Protein 1FT5 (pdb70)

Organism: Nitrosomonas europaea (strain ATCC 19718 / CIP 103999 / KCTC 2705 / NBRC 14298) (NCBI:txid228410)

Foldseek 3Di:
DADAAAFCVVVCQVVVQQVVQQCQACQVCLLVCQAAQHPQVLCVLLVHHNGDRCNLPPQRQPLFWAQVVHHNAADSVDGDNRRGGCDDCLQFNRPPQQSVVCVVLVVCCVVPNAAAECVVNVVNTTDQARPVSVCQQLQQDPPGPDPVHDPPGDSDDVVSPVVSDDDVVPVVPPCSNRGAFEADPHNYDDPPHYPCVVVSNVPGHYPDDDD

InterPro domains:
  IPR023155 Cytochrome c-552/4 [PF13435] (34-117)
  IPR036280 Multiheme cytochrome superfamily [SSF48695] (26-225)
  IPR053596 Cytochrome c-554-like [NF043010] (1-235)

B-factor: mean 22.03, std 10.26, range [9.61, 81.07]

Solvent-accessible surface area: 12753 Å² total; per-residue (Å²): 156,90,4,38,6,30,5,46,135,81,33,29,63,87,73,97,10,39,20,80,23,24,140,106,6,74,40,21,107,11,16,78,20,12,76,53,78,52,123,103,146,29,8,106,114,16,186,52,67,35,62,90,76,18,28,128,30,148,87,27,0,27,44,45,5,0,6,67,79,89,107,45,11,11,65,46,172,82,64,113,112,33,3,38,0,18,3,27,2,24,38,62,0,1,3,129,67,11,83,31,25,49,142,114,9,26,54,33,50,144,149,79,43,131,89,17,65,19,129,60,2,36,170,87,20,27,26,26,117,27,65,110,65,23,2,36,42,78,22,3,30,141,78,6,105,37,191,34,31,102,68,72,87,25,52,52,18,49,169,36,32,79,143,53,52,18,121,12,74,121,79,10,83,74,47,122,33,40,33,42,32,11,98,92,152,26,30,38,85,44,120,55,67,19,120,33,37,85,82,27,24,93,76,15,87,105,76,110,109,53,192

Secondary structure (DSSP, 8-state):
-PPPP--SHHHHHH-HHHHHHHTTSTGGGTTGGGSTTSSHHHHHHTT--TT---TT-TTTGGGSBSSTTSTT---SSS--GGGBSS-HHHHH---TTTHHHHHHHHHHHHHH---EEHHHHHHTT--S--HHHHHHHHT-STT-SSTT--SSPPS--TTT-GGG---HHHHTT-TTTS---B-----EESSS--TTHHHHHHTPBP--S--

Nearest PDB structures (foldseek):
  1ft6-assembly1_A  TM=9.998E-01  e=1.344E-45  Nitrosomonas europaea

Radius of gyration: 17.92 Å; Cα contacts (8 Å, |Δi|>4): 333; chains: 1; bounding box: 34×58×34 Å

Sequence (211 aa):
ADAPFEGRKKCSSCHKAQAQSWKDTAHAKAMESLKPNVKKEAKQKAKLDPAKDYTQDKDCVGCHVDGFGQKGGYTIESPKPMLTGVGCESCHGPGRNFRGDHRKSGQAFEKSGKKTPRKDLAKKGQDFHFEERCSACHLNYEGSPWKGAKAPYTPFTPEVDAKYTFKFDEMVKEVKAMHEHYKLEGVFEGEPKFKFHDEFQASAKPAKKGK

CATH classification: 1.10.1130.10

Structure (mmCIF, N/CA/C/O backbone):
data_1FT5
#
_entry.id   1FT5
#
_cell.length_a   147.892
_cell.length_b   147.892
_cell.length_c   33.913
_cell.angle_alpha   90.00
_cell.angle_beta   90.00
_cell.angle_gamma   120.00
#
_symmetry.space_group_name_H-M   'H 3'
#
loop_
_entity.id
_entity.type
_entity.pdbx_description
1 polymer 'CYTOCHROME C554'
2 non-polymer 'PHOSPHATE ION'
3 non-polymer 'PROTOPORPHYRIN IX CONTAINING FE'
4 water water
#
loop_
_atom_site.group_PDB
_atom_site.id
_atom_site.type_symbol
_atom_site.label_atom_id
_atom_site.label_alt_id
_atom_site.label_comp_id
_atom_site.label_asym_id
_atom_site.label_entity_id
_atom_site.label_seq_id
_atom_site.pdbx_PDB_ins_code
_atom_site.Cartn_x
_atom_site.Cartn_y
_atom_site.Cartn_z
_atom_site.occupancy
_atom_site.B_iso_or_equiv
_atom_site.auth_seq_id
_atom_site.auth_comp_id
_atom_site.auth_asym_id
_atom_site.auth_atom_id
_atom_site.pdbx_PDB_model_num
ATOM 1 N N . ALA A 1 1 ? 92.434 52.366 16.710 1.00 47.70 1 ALA A N 1
ATOM 2 C CA . ALA A 1 1 ? 93.865 52.139 17.085 1.00 45.74 1 ALA A CA 1
ATOM 3 C C . ALA A 1 1 ? 94.741 52.038 15.836 1.00 44.98 1 ALA A C 1
ATOM 4 O O . ALA A 1 1 ? 95.178 50.949 15.461 1.00 48.17 1 ALA A O 1
ATOM 6 N N . ASP A 1 2 ? 94.976 53.171 15.183 1.00 42.93 2 ASP A N 1
ATOM 7 C CA . ASP A 1 2 ? 95.838 53.185 14.010 1.00 39.07 2 ASP A CA 1
ATOM 8 C C . ASP A 1 2 ? 97.230 52.861 14.529 1.00 34.99 2 ASP A C 1
ATOM 9 O O . ASP A 1 2 ? 97.467 52.813 15.759 1.00 31.61 2 ASP A O 1
ATOM 14 N N . ALA A 1 3 ? 98.153 52.643 13.594 1.00 24.42 3 ALA A N 1
ATOM 15 C CA . ALA A 1 3 ? 99.521 52.322 13.930 1.00 19.04 3 ALA A CA 1
ATOM 16 C C . ALA A 1 3 ? 100.491 53.486 13.906 1.00 16.29 3 ALA A C 1
ATOM 17 O O . ALA A 1 3 ? 100.322 54.448 13.127 1.00 17.05 3 ALA A O 1
ATOM 19 N N . PRO A 1 4 ? 101.515 53.425 14.749 1.00 15.01 4 PRO A N 1
ATOM 20 C CA . PRO A 1 4 ? 102.516 54.476 14.762 1.00 14.41 4 PRO A CA 1
ATOM 21 C C . PRO A 1 4 ? 103.463 54.383 13.563 1.00 17.40 4 PRO A C 1
ATOM 22 O O . PRO A 1 4 ? 103.742 53.315 13.038 1.00 19.18 4 PRO A O 1
ATOM 26 N N . PHE A 1 5 ? 103.976 55.503 13.147 1.00 16.29 5 PHE A N 1
ATOM 27 C CA . PHE A 1 5 ? 105.026 55.538 12.138 1.00 15.13 5 PHE A CA 1
ATOM 28 C C . PHE A 1 5 ? 106.350 55.185 12.814 1.00 17.63 5 PHE A C 1
ATOM 29 O O . PHE A 1 5 ? 106.517 55.412 14.050 1.00 19.60 5 PHE A O 1
ATOM 37 N N . GLU A 1 6 ? 107.318 54.695 12.040 1.00 17.08 6 GLU A N 1
ATOM 38 C CA . GLU A 1 6 ? 108.642 54.451 12.589 1.00 17.91 6 GLU A CA 1
ATOM 39 C C . GLU A 1 6 ? 109.788 54.960 11.708 1.00 20.15 6 GLU A C 1
ATOM 40 O O . GLU A 1 6 ? 110.926 55.077 12.178 1.00 27.86 6 GLU A O 1
ATOM 46 N N . GLY A 1 7 ? 109.521 55.257 10.436 1.00 16.85 7 GLY A N 1
ATOM 47 C CA . GLY A 1 7 ? 110.633 55.677 9.605 1.00 15.87 7 GLY A CA 1
ATOM 48 C C . GLY A 1 7 ? 110.942 54.674 8.518 1.00 15.39 7 GLY A C 1
ATOM 49 O O . GLY A 1 7 ? 110.470 53.559 8.575 1.00 17.47 7 GLY A O 1
ATOM 50 N N . ARG A 1 8 ? 111.828 55.062 7.611 1.00 15.67 8 ARG A N 1
ATOM 51 C CA . ARG A 1 8 ? 112.086 54.203 6.442 1.00 14.86 8 ARG A CA 1
ATOM 52 C C . ARG A 1 8 ? 113.093 53.106 6.618 1.00 18.81 8 ARG A C 1
ATOM 53 O O . ARG A 1 8 ? 113.125 52.184 5.808 1.00 20.46 8 ARG A O 1
ATOM 61 N N . LYS A 1 9 ? 113.899 53.206 7.660 1.00 19.22 9 LYS A N 1
ATOM 62 C CA . LYS A 1 9 ? 115.051 52.305 7.790 1.00 19.08 9 LYS A CA 1
ATOM 63 C C . LYS A 1 9 ? 114.759 50.842 7.646 1.00 20.24 9 LYS A C 1
ATOM 64 O O . LYS A 1 9 ? 115.367 50.188 6.791 1.00 24.80 9 LYS A O 1
ATOM 70 N N . LYS A 1 10 ? 113.808 50.330 8.402 1.00 18.25 10 LYS A N 1
ATOM 71 C CA . LYS A 1 10 ? 113.623 48.872 8.273 1.00 23.26 10 LYS A CA 1
ATOM 72 C C . LYS A 1 10 ? 112.993 48.541 6.931 1.00 24.17 10 LYS A C 1
ATOM 73 O O . LYS A 1 10 ? 113.336 47.521 6.313 1.00 23.88 10 LYS A O 1
ATOM 79 N N . CYS A 1 11 ? 112.072 49.373 6.442 1.00 18.41 11 CYS A N 1
ATOM 80 C CA . CYS A 1 11 ? 111.547 49.043 5.134 1.00 17.83 11 CYS A CA 1
ATOM 81 C C . CYS A 1 11 ? 112.659 48.974 4.099 1.00 18.46 11 CYS A C 1
ATOM 82 O O . CYS A 1 11 ? 112.648 48.090 3.229 1.00 20.81 11 CYS A O 1
ATOM 85 N N . SER A 1 12 ? 113.588 49.928 4.128 1.00 18.91 12 SER A N 1
ATOM 86 C CA . SER A 1 12 ? 114.609 50.004 3.114 1.00 15.96 12 SER A CA 1
ATOM 87 C C . SER A 1 12 ? 115.605 48.863 3.212 1.00 22.36 12 SER A C 1
ATOM 88 O O . SER A 1 12 ? 116.178 48.478 2.201 1.00 24.09 12 SER A O 1
ATOM 91 N N . SER A 1 13 ? 115.775 48.356 4.424 1.00 23.55 13 SER A N 1
ATOM 92 C CA . SER A 1 13 ? 116.751 47.273 4.592 1.00 23.42 13 SER A CA 1
ATOM 93 C C . SER A 1 13 ? 116.243 45.970 3.979 1.00 25.93 13 SER A C 1
ATOM 94 O O . SER A 1 13 ? 117.056 45.178 3.461 1.00 28.26 13 SER A O 1
ATOM 97 N N . CYS A 1 14 ? 114.940 45.734 4.015 1.00 20.32 14 CYS A N 1
ATOM 98 C CA . CYS A 1 14 ? 114.363 44.533 3.401 1.00 21.03 14 CYS A CA 1
ATOM 99 C C . CYS A 1 14 ? 113.982 44.728 1.969 1.00 22.57 14 CYS A C 1
ATOM 100 O O . CYS A 1 14 ? 113.761 43.741 1.262 1.00 27.48 14 CYS A O 1
ATOM 103 N N . HIS A 1 15 ? 113.858 45.996 1.532 1.00 18.76 15 HIS A N 1
ATOM 104 C CA . HIS A 1 15 ? 113.414 46.284 0.187 1.00 18.94 15 HIS A CA 1
ATOM 105 C C . HIS A 1 15 ? 114.385 47.207 -0.454 1.00 23.18 15 HIS A C 1
ATOM 106 O O . HIS A 1 15 ? 114.052 48.371 -0.800 1.00 22.91 15 HIS A O 1
ATOM 113 N N . LYS A 1 16 ? 115.601 46.717 -0.619 1.00 20.35 16 LYS A N 1
ATOM 114 C CA . LYS A 1 16 ? 116.636 47.536 -1.177 1.00 19.36 16 LYS A CA 1
ATOM 115 C C . LYS A 1 16 ? 116.419 48.031 -2.571 1.00 22.88 16 LYS A C 1
ATOM 116 O O . LYS A 1 16 ? 116.803 49.158 -2.863 1.00 21.25 16 LYS A O 1
ATOM 122 N N . ALA A 1 17 ? 115.819 47.231 -3.445 1.00 21.35 17 ALA A N 1
ATOM 123 C CA . ALA A 1 17 ? 115.628 47.674 -4.835 1.00 21.10 17 ALA A CA 1
ATOM 124 C C . ALA A 1 17 ? 114.694 48.880 -4.877 1.00 20.07 17 ALA A C 1
ATOM 125 O O . ALA A 1 17 ? 114.967 49.869 -5.565 1.00 24.14 17 ALA A O 1
ATOM 127 N N . GLN A 1 18 ? 113.583 48.784 -4.142 1.00 19.28 18 GLN A N 1
ATOM 128 C CA . GLN A 1 18 ? 112.601 49.899 -4.136 1.00 15.71 18 GLN A CA 1
ATOM 129 C C . GLN A 1 18 ? 113.241 51.087 -3.450 1.00 18.58 18 GLN A C 1
ATOM 130 O O . GLN A 1 18 ? 113.040 52.222 -3.887 1.00 18.48 18 GLN A O 1
ATOM 136 N N . ALA A 1 19 ? 113.999 50.863 -2.370 1.00 17.40 19 ALA A N 1
ATOM 137 C CA . ALA A 1 19 ? 114.629 52.013 -1.685 1.00 19.85 19 ALA A CA 1
ATOM 138 C C . ALA A 1 19 ? 115.640 52.766 -2.560 1.00 17.18 19 ALA A C 1
ATOM 139 O O . ALA A 1 19 ? 115.747 54.019 -2.553 1.00 18.66 19 ALA A O 1
ATOM 141 N N . GLN A 1 20 ? 116.448 52.012 -3.299 1.00 20.43 20 GLN A N 1
ATOM 142 C CA . GLN A 1 20 ? 117.419 52.599 -4.181 1.00 21.43 20 GLN A CA 1
ATOM 143 C C . GLN A 1 20 ? 116.755 53.470 -5.266 1.00 18.82 20 GLN A C 1
ATOM 144 O O . GLN A 1 20 ? 117.293 54.506 -5.625 1.00 23.13 20 GLN A O 1
ATOM 150 N N . SER A 1 21 ? 115.601 53.035 -5.770 1.00 18.72 21 SER A N 1
ATOM 151 C CA . SER A 1 21 ? 114.899 53.782 -6.812 1.00 16.69 21 SER A CA 1
ATOM 152 C C . SER A 1 21 ? 114.170 54.976 -6.166 1.00 17.08 21 SER A C 1
ATOM 153 O O . SER A 1 21 ? 114.215 56.122 -6.662 1.00 18.22 21 SER A O 1
ATOM 156 N N . TRP A 1 22 ? 113.558 54.718 -5.010 1.00 17.11 22 TRP A N 1
ATOM 157 C CA . TRP A 1 22 ? 112.829 55.805 -4.330 1.00 15.86 22 TRP A CA 1
ATOM 158 C C . TRP A 1 22 ? 113.788 56.990 -4.019 1.00 16.87 22 TRP A C 1
ATOM 159 O O . TRP A 1 22 ? 113.393 58.171 -4.063 1.00 15.84 22 TRP A O 1
ATOM 170 N N . LYS A 1 23 ? 115.035 56.701 -3.711 1.00 16.12 23 LYS A N 1
ATOM 171 C CA . LYS A 1 23 ? 115.962 57.751 -3.304 1.00 17.37 23 LYS A CA 1
ATOM 172 C C . LYS A 1 23 ? 116.189 58.786 -4.346 1.00 17.63 23 LYS A C 1
ATOM 173 O O . LYS A 1 23 ? 116.637 59.899 -3.998 1.00 21.04 23 LYS A O 1
ATOM 179 N N . ASP A 1 24 ? 115.955 58.435 -5.616 1.00 18.72 24 ASP A N 1
ATOM 180 C CA . ASP A 1 24 ? 116.185 59.381 -6.698 1.00 23.09 24 ASP A CA 1
ATOM 181 C C . ASP A 1 24 ? 114.931 60.177 -7.052 1.00 21.86 24 ASP A C 1
ATOM 182 O O . ASP A 1 24 ? 114.971 61.045 -7.938 1.00 27.61 24 ASP A O 1
ATOM 187 N N . THR A 1 25 ? 113.837 59.925 -6.349 1.00 15.07 25 THR A N 1
ATOM 188 C CA . THR A 1 25 ? 112.535 60.593 -6.650 1.00 13.61 25 THR A CA 1
ATOM 189 C C . THR A 1 25 ? 112.357 61.930 -5.950 1.00 14.75 25 THR A C 1
ATOM 190 O O . THR A 1 25 ? 113.043 62.215 -4.977 1.00 16.19 25 THR A O 1
ATOM 194 N N . ALA A 1 26 ? 111.455 62.774 -6.486 1.00 14.35 26 ALA A N 1
ATOM 195 C CA . ALA A 1 26 ? 111.211 64.121 -5.906 1.00 15.73 26 ALA A CA 1
ATOM 196 C C . ALA A 1 26 ? 110.737 63.918 -4.460 1.00 15.02 26 ALA A C 1
ATOM 197 O O . ALA A 1 26 ? 111.127 64.662 -3.560 1.00 13.96 26 ALA A O 1
ATOM 199 N N . HIS A 1 27 ? 109.956 62.874 -4.241 1.00 12.77 27 HIS A N 1
ATOM 200 C CA . HIS A 1 27 ? 109.467 62.609 -2.853 1.00 11.98 27 HIS A CA 1
ATOM 201 C C . HIS A 1 27 ? 110.656 62.482 -1.888 1.00 13.49 27 HIS A C 1
ATOM 202 O O . HIS A 1 27 ? 110.671 63.081 -0.776 1.00 12.44 27 HIS A O 1
ATOM 209 N N . ALA A 1 28 ? 111.691 61.755 -2.293 1.00 13.64 28 ALA A N 1
ATOM 210 C CA . ALA A 1 28 ? 112.813 61.598 -1.347 1.00 15.11 28 ALA A CA 1
ATOM 211 C C . ALA A 1 28 ? 113.543 62.893 -1.066 1.00 12.84 28 ALA A C 1
ATOM 212 O O . ALA A 1 28 ? 114.188 63.058 -0.015 1.00 17.56 28 ALA A O 1
ATOM 214 N N . LYS A 1 29 ? 113.457 63.822 -2.035 1.00 13.32 29 LYS A N 1
ATOM 215 C CA . LYS A 1 29 ? 114.164 65.102 -1.931 1.00 13.97 29 LYS A CA 1
ATOM 216 C C . LYS A 1 29 ? 113.205 66.187 -1.445 1.00 14.76 29 LYS A C 1
ATOM 217 O O . LYS A 1 29 ? 113.552 67.399 -1.493 1.00 17.68 29 LYS A O 1
ATOM 223 N N . ALA A 1 30 ? 112.032 65.814 -0.931 1.00 12.17 30 ALA A N 1
ATOM 224 C CA . ALA A 1 30 ? 111.061 66.863 -0.566 1.00 12.25 30 ALA A CA 1
ATOM 225 C C . ALA A 1 30 ? 111.507 67.882 0.419 1.00 13.73 30 ALA A C 1
ATOM 226 O O . ALA A 1 30 ? 111.054 69.060 0.329 1.00 12.90 30 ALA A O 1
ATOM 228 N N . MET A 1 31 ? 112.338 67.490 1.379 1.00 14.25 31 MET A N 1
ATOM 229 C CA . MET A 1 31 ? 112.766 68.516 2.335 1.00 13.76 31 MET A CA 1
ATOM 230 C C . MET A 1 31 ? 113.765 69.459 1.691 1.00 16.59 31 MET A C 1
ATOM 231 O O . MET A 1 31 ? 113.932 70.597 2.146 1.00 14.96 31 MET A O 1
ATOM 236 N N . GLU A 1 32 ? 114.453 69.025 0.632 1.00 15.65 32 GLU A N 1
ATOM 237 C CA . GLU A 1 32 ? 115.425 69.927 0.009 1.00 15.64 32 GLU A CA 1
ATOM 238 C C . GLU A 1 32 ? 114.719 71.171 -0.587 1.00 14.43 32 GLU A C 1
ATOM 239 O O . GLU A 1 32 ? 115.269 72.301 -0.595 1.00 16.36 32 GLU A O 1
ATOM 245 N N . SER A 1 33 ? 113.483 70.974 -1.010 1.00 14.69 33 SER A N 1
ATOM 246 C CA . SER A 1 33 ? 112.680 72.032 -1.600 1.00 14.10 33 SER A CA 1
ATOM 247 C C . SER A 1 33 ? 112.353 73.113 -0.602 1.00 15.00 33 SER A C 1
ATOM 248 O O . SER A 1 33 ? 112.056 74.225 -1.016 1.00 15.86 33 SER A O 1
ATOM 251 N N . LEU A 1 34 ? 112.361 72.759 0.677 1.00 14.18 34 LEU A N 1
ATOM 252 C CA . LEU A 1 34 ? 112.030 73.740 1.730 1.00 15.08 34 LEU A CA 1
ATOM 253 C C . LEU A 1 34 ? 113.239 74.577 2.119 1.00 16.83 34 LEU A C 1
ATOM 254 O O . LEU A 1 34 ? 113.113 75.493 2.943 1.00 16.64 34 LEU A O 1
ATOM 259 N N . LYS A 1 35 ? 114.418 74.251 1.558 1.00 16.86 35 LYS A N 1
ATOM 260 C CA . LYS A 1 35 ? 115.644 74.984 1.906 1.00 16.81 35 LYS A CA 1
ATOM 261 C C . LYS A 1 35 ? 115.756 76.253 1.143 1.00 16.11 35 LYS A C 1
ATOM 262 O O . LYS A 1 35 ? 115.268 76.398 0.066 1.00 17.70 35 LYS A O 1
ATOM 268 N N . PRO A 1 36 ? 116.459 77.244 1.749 1.00 18.66 36 PRO A N 1
ATOM 269 C CA . PRO A 1 36 ? 116.627 78.521 1.079 1.00 20.20 36 PRO A CA 1
ATOM 270 C C . PRO A 1 36 ? 117.319 78.409 -0.265 1.00 20.24 36 PRO A C 1
ATOM 271 O O . PRO A 1 36 ? 118.289 77.643 -0.404 1.00 20.96 36 PRO A O 1
ATOM 275 N N . ASN A 1 37 ? 116.849 79.160 -1.237 1.00 20.95 37 ASN A N 1
ATOM 276 C CA . ASN A 1 37 ? 117.466 79.196 -2.545 1.00 23.48 37 ASN A CA 1
ATOM 277 C C . ASN A 1 37 ? 117.368 77.940 -3.409 1.00 25.37 37 ASN A C 1
ATOM 278 O O . ASN A 1 37 ? 118.042 77.840 -4.421 1.00 28.52 37 ASN A O 1
ATOM 283 N N . VAL A 1 38 ? 116.525 76.990 -2.997 1.00 19.41 38 VAL A N 1
ATOM 284 C CA . VAL A 1 38 ? 116.271 75.810 -3.809 1.00 20.66 38 VAL A CA 1
ATOM 285 C C . VAL A 1 38 ? 114.884 76.022 -4.500 1.00 18.99 38 VAL A C 1
ATOM 286 O O . VAL A 1 38 ? 113.925 76.500 -3.862 1.00 20.64 38 VAL A O 1
ATOM 290 N N . LYS A 1 39 ? 114.786 75.705 -5.791 1.00 18.80 39 LYS A N 1
ATOM 291 C CA . LYS A 1 39 ? 113.554 75.853 -6.555 1.00 16.03 39 LYS A CA 1
ATOM 292 C C . LYS A 1 39 ? 113.072 77.284 -6.455 1.00 19.08 39 LYS A C 1
ATOM 293 O O . LYS A 1 39 ? 111.882 77.574 -6.229 1.00 19.64 39 LYS A O 1
ATOM 299 N N . LYS A 1 40 ? 114.005 78.186 -6.667 1.00 20.66 40 LYS A N 1
ATOM 300 C CA . LYS A 1 40 ? 113.660 79.593 -6.590 1.00 22.54 40 LYS A CA 1
ATOM 301 C C . LYS A 1 40 ? 112.569 80.032 -7.561 1.00 20.64 40 LYS A C 1
ATOM 302 O O . LYS A 1 40 ? 111.658 80.770 -7.169 1.00 23.53 40 LYS A O 1
ATOM 308 N N . GLU A 1 41 ? 112.605 79.553 -8.793 1.00 23.68 41 GLU A N 1
ATOM 309 C CA . GLU A 1 41 ? 111.619 79.968 -9.792 1.00 25.58 41 GLU A CA 1
ATOM 310 C C . GLU A 1 41 ? 110.228 79.478 -9.411 1.00 24.64 41 GLU A C 1
ATOM 311 O O . GLU A 1 41 ? 109.239 80.198 -9.485 1.00 22.23 41 GLU A O 1
ATOM 317 N N . ALA A 1 42 ? 110.148 78.225 -9.004 1.00 19.59 42 ALA A N 1
ATOM 318 C CA . ALA A 1 42 ? 108.831 77.698 -8.609 1.00 19.41 42 ALA A CA 1
ATOM 319 C C . ALA A 1 42 ? 108.255 78.460 -7.404 1.00 20.10 42 ALA A C 1
ATOM 320 O O . ALA A 1 42 ? 107.034 78.754 -7.366 1.00 18.79 42 ALA A O 1
ATOM 322 N N . LYS A 1 43 ? 109.106 78.774 -6.441 1.00 18.66 43 LYS A N 1
ATOM 323 C CA . LYS A 1 43 ? 108.634 79.507 -5.272 1.00 17.40 43 LYS A CA 1
ATOM 324 C C . LYS A 1 43 ? 108.126 80.914 -5.675 1.00 18.54 43 LYS A C 1
ATOM 325 O O . LYS A 1 43 ? 107.090 81.345 -5.209 1.00 19.55 43 LYS A O 1
ATOM 331 N N . GLN A 1 44 ? 108.864 81.578 -6.562 1.00 22.81 44 GLN A N 1
ATOM 332 C CA . GLN A 1 44 ? 108.437 82.941 -6.993 1.00 21.84 44 GLN A CA 1
ATOM 333 C C . GLN A 1 44 ? 107.073 82.871 -7.658 1.00 24.63 44 GLN A C 1
ATOM 334 O O . GLN A 1 44 ? 106.190 83.720 -7.404 1.00 20.81 44 GLN A O 1
ATOM 340 N N . LYS A 1 45 ? 106.887 81.861 -8.518 1.00 20.00 45 LYS A N 1
ATOM 341 C CA . LYS A 1 45 ? 105.594 81.712 -9.196 1.00 21.66 45 LYS A CA 1
ATOM 342 C C . LYS A 1 45 ? 104.434 81.535 -8.188 1.00 20.70 45 LYS A C 1
ATOM 343 O O . LYS A 1 45 ? 103.327 82.041 -8.391 1.00 20.53 45 LYS A O 1
ATOM 349 N N . ALA A 1 46 ? 104.716 80.864 -7.066 1.00 17.33 46 ALA A N 1
ATOM 350 C CA . ALA A 1 46 ? 103.711 80.632 -6.042 1.00 17.68 46 ALA A CA 1
ATOM 351 C C . ALA A 1 46 ? 103.653 81.727 -4.961 1.00 19.60 46 ALA A C 1
ATOM 352 O O . ALA A 1 46 ? 102.908 81.621 -3.967 1.00 20.08 46 ALA A O 1
ATOM 354 N N . LYS A 1 47 ? 104.411 82.780 -5.214 1.00 18.33 47 LYS A N 1
ATOM 355 C CA . LYS A 1 47 ? 104.543 83.970 -4.331 1.00 19.78 47 LYS A CA 1
ATOM 356 C C . LYS A 1 47 ? 105.132 83.694 -2.966 1.00 18.50 47 LYS A C 1
ATOM 357 O O . LYS A 1 47 ? 104.799 84.349 -1.956 1.00 23.04 47 LYS A O 1
ATOM 363 N N . LEU A 1 48 ? 106.010 82.685 -2.909 1.00 16.75 48 LEU A N 1
ATOM 364 C CA . LEU A 1 48 ? 106.734 82.332 -1.694 1.00 17.62 48 LEU A CA 1
ATOM 365 C C . LEU A 1 48 ? 108.094 83.060 -1.766 1.00 18.64 48 LEU A C 1
ATOM 366 O O . LEU A 1 48 ? 108.464 83.603 -2.822 1.00 19.58 48 LEU A O 1
ATOM 371 N N . ASP A 1 49 ? 108.829 83.028 -0.670 1.00 16.45 49 ASP A N 1
ATOM 372 C CA . ASP A 1 49 ? 110.144 83.722 -0.566 1.00 16.48 49 ASP A CA 1
ATOM 373 C C . ASP A 1 49 ? 111.226 82.727 -0.976 1.00 20.47 49 ASP A C 1
ATOM 374 O O . ASP A 1 49 ? 111.457 81.750 -0.259 1.00 18.46 49 ASP A O 1
ATOM 379 N N . PRO A 1 50 ? 111.917 82.977 -2.113 1.00 17.97 50 PRO A N 1
ATOM 380 C CA . PRO A 1 50 ? 112.969 82.051 -2.574 1.00 17.07 50 PRO A CA 1
ATOM 381 C C . PRO A 1 50 ? 114.160 81.897 -1.660 1.00 20.62 50 PRO A C 1
ATOM 382 O O . PRO A 1 50 ? 114.944 80.923 -1.774 1.00 22.69 50 PRO A O 1
ATOM 386 N N . ALA A 1 51 ? 114.358 82.871 -0.775 1.00 18.65 51 ALA A N 1
ATOM 387 C CA . ALA A 1 51 ? 115.489 82.830 0.108 1.00 20.77 51 ALA A CA 1
ATOM 388 C C . ALA A 1 51 ? 115.187 82.407 1.516 1.00 16.19 51 ALA A C 1
ATOM 389 O O . ALA A 1 51 ? 116.099 82.256 2.330 1.00 22.53 51 ALA A O 1
ATOM 391 N N . LYS A 1 52 ? 113.906 82.168 1.813 1.00 17.12 52 LYS A N 1
ATOM 392 C CA . LYS A 1 52 ? 113.515 81.807 3.165 1.00 17.88 52 LYS A CA 1
ATOM 393 C C . LYS A 1 52 ? 113.802 80.331 3.505 1.00 16.07 52 LYS A C 1
ATOM 394 O O . LYS A 1 52 ? 113.647 79.452 2.649 1.00 17.68 52 LYS A O 1
ATOM 400 N N . ASP A 1 53 ? 114.128 80.083 4.769 1.00 16.35 53 ASP A N 1
ATOM 401 C CA . ASP A 1 53 ? 114.318 78.709 5.210 1.00 16.84 53 ASP A CA 1
ATOM 402 C C . ASP A 1 53 ? 112.955 78.215 5.714 1.00 15.81 53 ASP A C 1
ATOM 403 O O . ASP A 1 53 ? 112.495 78.628 6.780 1.00 16.19 53 ASP A O 1
ATOM 408 N N . TYR A 1 54 ? 112.302 77.316 4.933 1.00 13.11 54 TYR A N 1
ATOM 409 C CA . TYR A 1 54 ? 110.968 76.767 5.314 1.00 12.91 54 TYR A CA 1
ATOM 410 C C . TYR A 1 54 ? 111.126 75.372 5.949 1.00 11.36 54 TYR A C 1
ATOM 411 O O . TYR A 1 54 ? 110.096 74.738 6.203 1.00 14.30 54 TYR A O 1
ATOM 420 N N . THR A 1 55 ? 112.353 74.956 6.283 1.00 13.40 55 THR A N 1
ATOM 421 C CA . THR A 1 55 ? 112.511 73.583 6.788 1.00 15.43 55 THR A CA 1
ATOM 422 C C . THR A 1 55 ? 111.965 73.325 8.181 1.00 17.46 55 THR A C 1
ATOM 423 O O . THR A 1 55 ? 111.843 72.180 8.583 1.00 17.17 55 THR A O 1
ATOM 427 N N . GLN A 1 56 ? 111.657 74.392 8.937 1.00 13.57 56 GLN A N 1
ATOM 428 C CA . GLN A 1 56 ? 111.090 74.234 10.275 1.00 14.89 56 GLN A CA 1
ATOM 429 C C . GLN A 1 56 ? 109.739 74.961 10.343 1.00 16.77 56 GLN A C 1
ATOM 430 O O . GLN A 1 56 ? 109.269 75.293 11.431 1.00 19.94 56 GLN A O 1
ATOM 436 N N . ASP A 1 57 ? 109.108 75.178 9.171 1.00 15.21 57 ASP A N 1
ATOM 437 C CA . ASP A 1 57 ? 107.848 75.908 9.118 1.00 16.06 57 ASP A CA 1
ATOM 438 C C . ASP A 1 57 ? 106.689 74.908 9.139 1.00 15.54 57 ASP A C 1
ATOM 439 O O . ASP A 1 57 ? 106.559 74.063 8.243 1.00 15.89 57 ASP A O 1
ATOM 444 N N . LYS A 1 58 ? 105.870 74.982 10.179 1.00 16.26 58 LYS A N 1
ATOM 445 C CA . LYS A 1 58 ? 104.733 74.083 10.277 1.00 14.00 58 LYS A CA 1
ATOM 446 C C . LYS A 1 58 ? 103.689 74.279 9.175 1.00 12.74 58 LYS A C 1
ATOM 447 O O . LYS A 1 58 ? 102.800 73.441 9.055 1.00 15.42 58 LYS A O 1
ATOM 453 N N . ASP A 1 59 ? 103.758 75.393 8.417 1.00 15.33 59 ASP A N 1
ATOM 454 C CA . ASP A 1 59 ? 102.845 75.582 7.274 1.00 14.71 59 ASP A CA 1
ATOM 455 C C . ASP A 1 59 ? 103.402 74.833 6.042 1.00 14.23 59 ASP A C 1
ATOM 456 O O . ASP A 1 59 ? 102.746 74.843 4.992 1.00 16.19 59 ASP A O 1
ATOM 461 N N . CYS A 1 60 ? 104.575 74.135 6.171 1.00 12.20 60 CYS A N 1
ATOM 462 C CA . CYS A 1 60 ? 105.170 73.484 4.980 1.00 12.44 60 CYS A CA 1
ATOM 463 C C . CYS A 1 60 ? 105.622 72.059 5.199 1.00 11.90 60 CYS A C 1
ATOM 464 O O . CYS A 1 60 ? 105.382 71.177 4.334 1.00 12.42 60 CYS A O 1
ATOM 467 N N . VAL A 1 61 ? 106.182 71.802 6.361 1.00 11.80 61 VAL A N 1
ATOM 468 C CA . VAL A 1 61 ? 106.790 70.469 6.501 1.00 13.53 61 VAL A CA 1
ATOM 469 C C . VAL A 1 61 ? 105.873 69.276 6.434 1.00 13.81 61 VAL A C 1
ATOM 470 O O . VAL A 1 61 ? 106.309 68.195 6.012 1.00 13.19 61 VAL A O 1
ATOM 474 N N . GLY A 1 62 ? 104.600 69.438 6.768 1.00 12.22 62 GLY A N 1
ATOM 475 C CA . GLY A 1 62 ? 103.721 68.297 6.867 1.00 13.05 62 GLY A CA 1
ATOM 476 C C . GLY A 1 62 ? 103.552 67.513 5.589 1.00 11.41 62 GLY A C 1
ATOM 477 O O . GLY A 1 62 ? 103.161 66.341 5.639 1.00 15.29 62 GLY A O 1
ATOM 478 N N . CYS A 1 63 ? 103.785 68.171 4.456 1.00 10.33 63 CYS A N 1
ATOM 479 C CA . CYS A 1 63 ? 103.632 67.410 3.216 1.00 11.74 63 CYS A CA 1
ATOM 480 C C . CYS A 1 63 ? 104.975 67.037 2.612 1.00 11.58 63 CYS A C 1
ATOM 481 O O . CYS A 1 63 ? 105.036 66.511 1.500 1.00 11.09 63 CYS A O 1
ATOM 484 N N . HIS A 1 64 ? 106.050 67.305 3.329 1.00 12.41 64 HIS A N 1
ATOM 485 C CA . HIS A 1 64 ? 107.400 67.047 2.855 1.00 11.57 64 HIS A CA 1
ATOM 486 C C . HIS A 1 64 ? 108.191 66.053 3.731 1.00 10.74 64 HIS A C 1
ATOM 487 O O . HIS A 1 64 ? 109.402 65.935 3.582 1.00 13.02 64 HIS A O 1
ATOM 494 N N . VAL A 1 65 ? 107.453 65.422 4.640 1.00 10.15 65 VAL A N 1
ATOM 495 C CA . VAL A 1 65 ? 108.014 64.423 5.610 1.00 10.73 65 VAL A CA 1
ATOM 496 C C . VAL A 1 65 ? 106.989 63.324 5.842 1.00 12.90 65 VAL A C 1
ATOM 497 O O . VAL A 1 65 ? 105.826 63.410 5.452 1.00 13.80 65 VAL A O 1
ATOM 501 N N . ASP A 1 66 ? 107.415 62.287 6.565 1.00 11.47 66 ASP A N 1
ATOM 502 C CA . ASP A 1 66 ? 106.477 61.229 6.949 1.00 11.12 66 ASP A CA 1
ATOM 503 C C . ASP A 1 66 ? 105.744 61.444 8.300 1.00 11.44 66 ASP A C 1
ATOM 504 O O . ASP A 1 66 ? 106.410 61.729 9.308 1.00 12.53 66 ASP A O 1
ATOM 509 N N . GLY A 1 67 ? 104.411 61.288 8.297 1.00 14.07 67 GLY A N 1
ATOM 510 C CA . GLY A 1 67 ? 103.651 61.244 9.525 1.00 13.92 67 GLY A CA 1
ATOM 511 C C . GLY A 1 67 ? 103.609 62.519 10.362 1.00 14.62 67 GLY A C 1
ATOM 512 O O . GLY A 1 67 ? 103.500 62.465 11.594 1.00 15.63 67 GLY A O 1
ATOM 513 N N . PHE A 1 68 ? 103.631 63.660 9.722 1.00 13.71 68 PHE A N 1
ATOM 514 C CA . PHE A 1 68 ? 103.611 64.886 10.552 1.00 13.24 68 PHE A CA 1
ATOM 515 C C . PHE A 1 68 ? 102.273 64.964 11.309 1.00 15.88 68 PHE A C 1
ATOM 516 O O . PHE A 1 68 ? 101.205 64.720 10.728 1.00 17.80 68 PHE A O 1
ATOM 524 N N . GLY A 1 69 ? 102.362 65.281 12.610 1.00 15.93 69 GLY A N 1
ATOM 525 C CA . GLY A 1 69 ? 101.155 65.361 13.442 1.00 19.60 69 GLY A CA 1
ATOM 526 C C . GLY A 1 69 ? 100.536 64.003 13.802 1.00 22.77 69 GLY A C 1
ATOM 527 O O . GLY A 1 69 ? 99.455 63.937 14.409 1.00 26.06 69 GLY A O 1
ATOM 528 N N . GLN A 1 70 ? 101.224 62.913 13.458 1.00 17.51 70 GLN A N 1
ATOM 529 C CA . GLN A 1 70 ? 100.718 61.577 13.698 1.00 21.27 70 GLN A CA 1
ATOM 530 C C . GLN A 1 70 ? 101.644 60.846 14.663 1.00 16.50 70 GLN A C 1
ATOM 531 O O . GLN A 1 70 ? 102.794 61.210 14.795 1.00 16.34 70 GLN A O 1
ATOM 537 N N . LYS A 1 71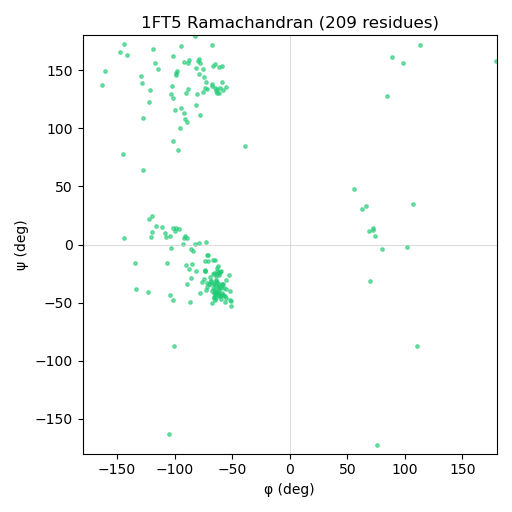 ? 101.086 59.850 15.345 1.00 21.14 71 LYS A N 1
ATOM 538 C CA . LYS A 1 71 ? 101.940 59.151 16.315 1.00 20.19 71 LYS A CA 1
ATOM 539 C C . LYS A 1 71 ? 103.145 58.467 15.634 1.00 15.45 71 LYS A C 1
ATOM 540 O O . LYS A 1 71 ? 103.035 57.836 14.549 1.00 16.22 71 LYS A O 1
ATOM 546 N N . GLY A 1 72 ? 104.295 58.744 16.222 1.00 14.86 72 GLY A N 1
ATOM 547 C CA . GLY A 1 72 ? 105.597 58.234 15.757 1.00 15.41 72 GLY A CA 1
ATOM 548 C C . GLY A 1 72 ? 106.173 58.988 14.595 1.00 12.66 72 GLY A C 1
ATOM 549 O O . GLY A 1 72 ? 107.310 58.724 14.175 1.00 16.40 72 GLY A O 1
ATOM 550 N N . GLY A 1 73 ? 105.402 59.962 14.088 1.00 15.23 73 GLY A N 1
ATOM 551 C CA . GLY A 1 73 ? 105.869 60.705 12.924 1.00 16.67 73 GLY A CA 1
ATOM 552 C C . GLY A 1 73 ? 106.831 61.846 13.158 1.00 14.23 73 GLY A C 1
ATOM 553 O O . GLY A 1 73 ? 107.286 62.123 14.278 1.00 15.75 73 GLY A O 1
ATOM 554 N N . TYR A 1 74 ? 107.237 62.491 12.059 1.00 11.33 74 TYR A N 1
ATOM 555 C CA . TYR A 1 74 ? 108.141 63.594 12.086 1.00 11.12 74 TYR A CA 1
ATOM 556 C C . TYR A 1 74 ? 107.686 64.748 12.981 1.00 13.84 74 TYR A C 1
ATOM 557 O O . TYR A 1 74 ? 106.467 65.108 12.989 1.00 14.31 74 TYR A O 1
ATOM 566 N N . THR A 1 75 ? 108.632 65.276 13.759 1.00 13.22 75 THR A N 1
ATOM 567 C CA . THR A 1 75 ? 108.375 66.500 14.521 1.00 13.30 75 THR A CA 1
ATOM 568 C C . THR A 1 75 ? 109.492 67.478 14.264 1.00 15.22 75 THR A C 1
ATOM 569 O O . THR A 1 75 ? 110.678 67.130 14.036 1.00 16.08 75 THR A O 1
ATOM 573 N N . ILE A 1 76 ? 109.136 68.752 14.235 1.00 13.03 76 ILE A N 1
ATOM 574 C CA . ILE A 1 76 ? 110.088 69.785 14.037 1.00 14.89 76 ILE A CA 1
ATOM 575 C C . ILE A 1 76 ? 111.060 69.834 15.247 1.00 13.33 76 ILE A C 1
ATOM 576 O O . ILE A 1 76 ? 112.260 70.088 15.078 1.00 15.19 76 ILE A O 1
ATOM 581 N N . GLU A 1 77 ? 110.548 69.530 16.434 1.00 16.35 77 GLU A N 1
ATOM 582 C CA . GLU A 1 77 ? 111.435 69.566 17.568 1.00 20.50 77 GLU A CA 1
ATOM 583 C C . GLU A 1 77 ? 112.487 68.492 17.558 1.00 21.83 77 GLU A C 1
ATOM 584 O O . GLU A 1 77 ? 113.603 68.717 18.068 1.00 25.70 77 GLU A O 1
ATOM 590 N N . SER A 1 78 ? 112.168 67.334 16.990 1.00 17.01 78 SER A N 1
ATOM 591 C CA . SER A 1 78 ? 113.187 66.262 16.965 1.00 22.75 78 SER A CA 1
ATOM 592 C C . SER A 1 78 ? 112.983 65.546 15.645 1.00 17.22 78 SER A C 1
ATOM 593 O O . SER A 1 78 ? 112.424 64.447 15.580 1.00 27.17 78 SER A O 1
ATOM 596 N N . PRO A 1 79 ? 113.464 66.151 14.552 1.00 16.29 79 PRO A N 1
ATOM 597 C CA . PRO A 1 79 ? 113.308 65.632 13.206 1.00 17.52 79 PRO A CA 1
ATOM 598 C C . PRO A 1 79 ? 114.214 64.494 12.804 1.00 19.80 79 PRO A C 1
ATOM 599 O O . PRO A 1 79 ? 115.390 64.691 12.550 1.00 23.94 79 PRO A O 1
ATOM 603 N N . LYS A 1 80 ? 113.616 63.347 12.637 1.00 15.55 80 LYS A N 1
ATOM 604 C CA . LYS A 1 80 ? 114.435 62.216 12.264 1.00 16.64 80 LYS A CA 1
ATOM 605 C C . LYS A 1 80 ? 114.798 62.131 10.787 1.00 15.14 80 LYS A C 1
ATOM 606 O O . LYS A 1 80 ? 113.918 62.259 9.933 1.00 14.30 80 LYS A O 1
ATOM 612 N N . PRO A 1 81 ? 116.092 61.952 10.469 1.00 14.47 81 PRO A N 1
ATOM 613 C CA . PRO A 1 81 ? 116.446 61.802 9.058 1.00 12.25 81 PRO A CA 1
ATOM 614 C C . PRO A 1 81 ? 115.596 60.714 8.381 1.00 13.57 81 PRO A C 1
ATOM 615 O O . PRO A 1 81 ? 115.236 60.864 7.180 1.00 14.34 81 PRO A O 1
ATOM 619 N N . MET A 1 82 ? 115.336 59.601 9.070 1.00 13.53 82 MET A N 1
ATOM 620 C CA . MET A 1 82 ? 114.534 58.546 8.444 1.00 13.74 82 MET A CA 1
ATOM 621 C C . MET A 1 82 ? 113.020 58.797 8.274 1.00 13.50 82 MET A C 1
ATOM 622 O O . MET A 1 82 ? 112.273 57.933 7.820 1.00 14.33 82 MET A O 1
ATOM 627 N N . LEU A 1 83 ? 112.586 59.989 8.682 1.00 10.70 83 LEU A N 1
ATOM 628 C CA . LEU A 1 83 ? 111.189 60.420 8.443 1.00 12.76 83 LEU A CA 1
ATOM 629 C C . LEU A 1 83 ? 111.248 61.701 7.597 1.00 12.46 83 LEU A C 1
ATOM 630 O O . LEU A 1 83 ? 110.180 62.317 7.388 1.00 13.23 83 LEU A O 1
ATOM 635 N N . THR A 1 84 ? 112.421 62.117 7.123 1.00 10.54 84 THR A N 1
ATOM 636 C CA . THR A 1 84 ? 112.589 63.331 6.332 1.00 12.11 84 THR A CA 1
ATOM 637 C C . THR A 1 84 ? 112.397 63.026 4.880 1.00 14.02 84 THR A C 1
ATOM 638 O O . THR A 1 84 ? 112.966 62.062 4.372 1.00 14.00 84 THR A O 1
ATOM 642 N N . GLY A 1 85 ? 111.616 63.845 4.148 1.00 12.96 85 GLY A N 1
ATOM 643 C CA . GLY A 1 85 ? 111.294 63.467 2.766 1.00 14.96 85 GLY A CA 1
ATOM 644 C C . GLY A 1 85 ? 110.008 62.605 2.826 1.00 12.12 85 GLY A C 1
ATOM 645 O O . GLY A 1 85 ? 109.646 62.065 3.894 1.00 13.46 85 GLY A O 1
ATOM 646 N N . VAL A 1 86 ? 109.295 62.444 1.701 1.00 10.77 86 VAL A N 1
ATOM 647 C CA . VAL A 1 86 ? 108.057 61.670 1.661 1.00 11.11 86 VAL A CA 1
ATOM 648 C C . VAL A 1 86 ? 108.545 60.271 1.360 1.00 15.06 86 VAL A C 1
ATOM 649 O O . VAL A 1 86 ? 108.910 59.954 0.242 1.00 15.09 86 VAL A O 1
ATOM 653 N N . GLY A 1 87 ? 108.509 59.477 2.414 1.00 11.58 87 GLY A N 1
ATOM 654 C CA . GLY A 1 87 ? 109.045 58.116 2.386 1.00 11.49 87 GLY A CA 1
ATOM 655 C C . GLY A 1 87 ? 108.042 57.011 2.335 1.00 12.63 87 GLY A C 1
ATOM 656 O O . GLY A 1 87 ? 106.849 57.170 2.082 1.00 13.53 87 GLY A O 1
ATOM 657 N N . CYS A 1 88 ? 108.565 55.808 2.679 1.00 12.67 88 CYS A N 1
ATOM 658 C CA . CYS A 1 88 ? 107.748 54.613 2.466 1.00 11.21 88 CYS A CA 1
ATOM 659 C C . CYS A 1 88 ? 106.390 54.606 3.110 1.00 12.39 88 CYS A C 1
ATOM 660 O O . CYS A 1 88 ? 105.401 54.209 2.565 1.00 13.52 88 CYS A O 1
ATOM 663 N N . GLU A 1 89 ? 106.340 55.003 4.400 1.00 11.47 89 GLU A N 1
ATOM 664 C CA . GLU A 1 89 ? 105.113 54.942 5.139 1.00 9.74 89 GLU A CA 1
ATOM 665 C C . GLU A 1 89 ? 104.117 56.037 4.703 1.00 12.29 89 GLU A C 1
ATOM 666 O O . GLU A 1 89 ? 102.951 55.893 4.955 1.00 13.32 89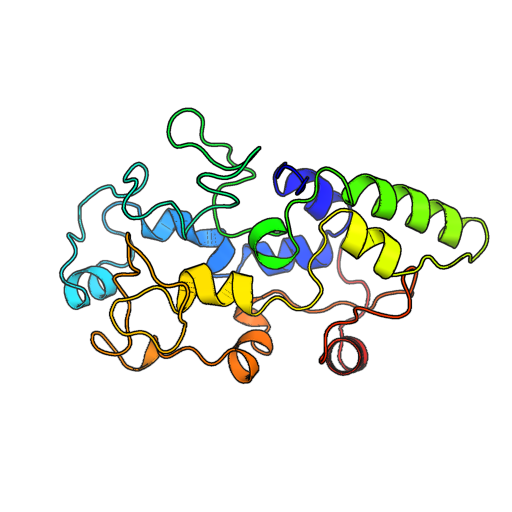 GLU A O 1
ATOM 672 N N . SER A 1 90 ? 104.627 57.108 4.094 1.00 12.41 90 SER A N 1
ATOM 673 C CA . SER A 1 90 ? 103.668 58.117 3.608 1.00 14.25 90 SER A CA 1
ATOM 674 C C . SER A 1 90 ? 102.727 57.539 2.573 1.00 13.81 90 SER A C 1
ATOM 675 O O . SER A 1 90 ? 101.601 58.030 2.435 1.00 13.66 90 SER A O 1
ATOM 678 N N . CYS A 1 91 ? 103.147 56.493 1.841 1.00 13.30 91 CYS A N 1
ATOM 679 C CA . CYS A 1 91 ? 102.230 55.845 0.894 1.00 14.21 91 CYS A CA 1
ATOM 680 C C . CYS A 1 91 ? 101.690 54.507 1.402 1.00 11.53 91 CYS A C 1
ATOM 681 O O . CYS A 1 91 ? 100.503 54.205 1.296 1.00 14.29 91 CYS A O 1
ATOM 684 N N . HIS A 1 92 ? 102.583 53.710 1.968 1.00 14.82 92 HIS A N 1
ATOM 685 C CA . HIS A 1 92 ? 102.175 52.388 2.395 1.00 15.77 92 HIS A CA 1
ATOM 686 C C . HIS A 1 92 ? 101.563 52.301 3.777 1.00 17.31 92 HIS A C 1
ATOM 687 O O . HIS A 1 92 ? 101.114 51.233 4.173 1.00 14.25 92 HIS A O 1
ATOM 694 N N . GLY A 1 93 ? 101.538 53.422 4.482 1.00 14.33 93 GLY A N 1
ATOM 695 C CA . GLY A 1 93 ? 100.931 53.441 5.826 1.00 13.74 93 GLY A CA 1
ATOM 696 C C . GLY A 1 93 ? 101.989 53.314 6.889 1.00 14.93 93 GLY A C 1
ATOM 697 O O . GLY A 1 93 ? 103.092 52.845 6.661 1.00 13.33 93 GLY A O 1
ATOM 698 N N . PRO A 1 94 ? 101.692 53.797 8.117 1.00 13.87 94 PRO A N 1
ATOM 699 C CA . PRO A 1 94 ? 102.626 53.712 9.250 1.00 15.65 94 PRO A CA 1
ATOM 700 C C . PRO A 1 94 ? 102.881 52.217 9.468 1.00 15.13 94 PRO A C 1
ATOM 701 O O . PRO A 1 94 ? 101.936 51.432 9.512 1.00 14.92 94 PRO A O 1
ATOM 705 N N . GLY A 1 95 ? 104.143 51.914 9.647 1.00 14.50 95 GLY A N 1
ATOM 706 C CA . GLY A 1 95 ? 104.594 50.520 9.675 1.00 17.06 95 GLY A CA 1
ATOM 707 C C . GLY A 1 95 ? 105.021 49.877 10.955 1.00 20.51 95 GLY A C 1
ATOM 708 O O . GLY A 1 95 ? 105.420 48.697 10.915 1.00 20.10 95 GLY A O 1
ATOM 709 N N . ARG A 1 96 ? 104.855 50.552 12.089 1.00 17.40 96 ARG A N 1
ATOM 710 C CA . ARG A 1 96 ? 105.333 49.879 13.277 1.00 21.80 96 ARG A CA 1
ATOM 711 C C . ARG A 1 96 ? 104.722 48.499 13.539 1.00 19.69 96 ARG A C 1
ATOM 712 O O . ARG A 1 96 ? 105.462 47.637 14.077 1.00 25.31 96 ARG A O 1
ATOM 720 N N . ASN A 1 97 ? 103.436 48.321 13.254 1.00 17.82 97 ASN A N 1
ATOM 721 C CA . ASN A 1 97 ? 102.733 47.073 13.519 1.00 17.13 97 ASN A CA 1
ATOM 722 C C . ASN A 1 97 ? 102.810 46.085 12.369 1.00 25.48 97 ASN A C 1
ATOM 723 O O . ASN A 1 97 ? 102.879 44.880 12.598 1.00 22.58 97 ASN A O 1
ATOM 728 N N . PHE A 1 98 ? 102.834 46.561 11.132 1.00 19.53 98 PHE A N 1
ATOM 729 C CA . PHE A 1 98 ? 102.856 45.577 10.059 1.00 20.25 98 PHE A CA 1
ATOM 730 C C . PHE A 1 98 ? 104.214 45.104 9.647 1.00 21.93 98 PHE A C 1
ATOM 731 O O . PHE A 1 98 ? 104.310 43.994 9.081 1.00 24.36 98 PHE A O 1
ATOM 739 N N . ARG A 1 99 ? 105.269 45.858 9.934 1.00 18.28 99 ARG A N 1
ATOM 740 C CA . ARG A 1 99 ? 106.595 45.502 9.477 1.00 20.38 99 ARG A CA 1
ATOM 741 C C . ARG A 1 99 ? 107.063 44.165 10.037 1.00 26.81 99 ARG A C 1
ATOM 742 O O . ARG A 1 99 ? 107.749 43.425 9.338 1.00 23.43 99 ARG A O 1
ATOM 750 N N . GLY A 1 100 ? 106.658 43.870 11.273 1.00 23.60 100 GLY A N 1
ATOM 751 C CA . GLY A 1 100 ? 107.043 42.590 11.889 1.00 27.11 100 GLY A CA 1
ATOM 752 C C . GLY A 1 100 ? 106.349 41.428 11.195 1.00 26.31 100 GLY A C 1
ATOM 753 O O . GLY A 1 100 ? 106.926 40.297 11.189 1.00 26.70 100 GLY A O 1
ATOM 754 N N . ASP A 1 101 ? 105.128 41.634 10.669 1.00 20.66 101 ASP A N 1
ATOM 755 C CA . ASP A 1 101 ? 104.379 40.616 9.911 1.00 24.84 101 ASP A CA 1
ATOM 756 C C . ASP A 1 101 ? 105.116 40.387 8.555 1.00 24.57 101 ASP A C 1
ATOM 757 O O . ASP A 1 101 ? 105.096 39.264 8.018 1.00 20.91 101 ASP A O 1
ATOM 762 N N . HIS A 1 102 ? 105.730 41.426 7.962 1.00 20.66 102 HIS A N 1
ATOM 763 C CA . HIS A 1 102 ? 106.478 41.186 6.687 1.00 16.59 102 HIS A CA 1
ATOM 764 C C . HIS A 1 102 ? 107.631 40.221 6.990 1.00 21.29 102 HIS A C 1
ATOM 765 O O . HIS A 1 102 ? 107.894 39.299 6.195 1.00 20.20 102 HIS A O 1
ATOM 772 N N . ARG A 1 103 ? 108.303 40.403 8.137 1.00 21.82 103 ARG A N 1
ATOM 773 C CA . ARG A 1 103 ? 109.418 39.516 8.521 1.00 21.83 103 ARG A CA 1
ATOM 774 C C . ARG A 1 103 ? 108.902 38.106 8.816 1.00 23.81 103 ARG A C 1
ATOM 775 O O . ARG A 1 103 ? 109.399 37.103 8.232 1.00 24.06 103 ARG A O 1
ATOM 783 N N . LYS A 1 104 ? 107.885 38.000 9.646 1.00 23.30 104 LYS A N 1
ATOM 784 C CA . LYS A 1 104 ? 107.396 36.656 9.989 1.00 24.23 104 LYS A CA 1
ATOM 785 C C . LYS A 1 104 ? 106.775 35.907 8.804 1.00 24.39 104 LYS A C 1
ATOM 786 O O . LYS A 1 104 ? 106.968 34.682 8.616 1.00 22.76 104 LYS A O 1
ATOM 792 N N . SER A 1 105 ? 106.002 36.626 8.002 1.00 21.09 105 SER A N 1
ATOM 793 C CA . SER A 1 105 ? 105.342 35.989 6.860 1.00 20.80 105 SER A CA 1
ATOM 794 C C . SER A 1 105 ? 106.376 35.629 5.817 1.00 17.37 105 SER A C 1
ATOM 795 O O . SER A 1 105 ? 106.212 34.591 5.153 1.00 19.27 105 SER A O 1
ATOM 798 N N . GLY A 1 106 ? 107.422 36.426 5.672 1.00 18.01 106 GLY A N 1
ATOM 799 C CA . GLY A 1 106 ? 108.503 36.143 4.734 1.00 18.08 106 GLY A CA 1
ATOM 800 C C . GLY A 1 106 ? 109.225 34.858 5.177 1.00 22.34 106 GLY A C 1
ATOM 801 O O . GLY A 1 106 ? 109.542 34.011 4.357 1.00 18.81 106 GLY A O 1
ATOM 802 N N . GLN A 1 107 ? 109.494 34.757 6.471 1.00 20.19 107 GLN A N 1
ATOM 803 C CA . GLN A 1 107 ? 110.139 33.541 7.021 1.00 18.52 107 GLN A CA 1
ATOM 804 C C . GLN A 1 107 ? 109.216 32.340 6.860 1.00 22.63 107 GLN A C 1
ATOM 805 O O . GLN A 1 107 ? 109.715 31.259 6.496 1.00 21.52 107 GLN A O 1
ATOM 811 N N . ALA A 1 108 ? 107.913 32.487 7.109 1.00 19.03 108 ALA A N 1
ATOM 812 C CA . ALA A 1 108 ? 106.968 31.344 6.944 1.00 20.80 108 ALA A CA 1
ATOM 813 C C . ALA A 1 108 ? 106.961 30.883 5.484 1.00 23.14 108 ALA A C 1
ATOM 814 O O . ALA A 1 108 ? 106.906 29.682 5.165 1.00 19.71 108 ALA A O 1
ATOM 816 N N . PHE A 1 109 ? 106.948 31.841 4.564 1.00 18.52 109 PHE A N 1
ATOM 817 C CA . PHE A 1 109 ? 106.982 31.463 3.152 1.00 14.91 109 PHE A CA 1
ATOM 818 C C . PHE A 1 109 ? 108.329 30.773 2.773 1.00 18.90 109 PHE A C 1
ATOM 819 O O . PHE A 1 109 ? 108.325 29.730 2.092 1.00 17.42 109 PHE A O 1
ATOM 827 N N . GLU A 1 110 ? 109.463 31.313 3.182 1.00 18.27 110 GLU A N 1
ATOM 828 C CA . GLU A 1 110 ? 110.748 30.722 2.838 1.00 18.18 110 GLU A CA 1
ATOM 829 C C . GLU A 1 110 ? 110.855 29.318 3.419 1.00 21.16 110 GLU A C 1
ATOM 830 O O . GLU A 1 110 ? 111.389 28.430 2.754 1.00 19.56 110 GLU A O 1
ATOM 836 N N . LYS A 1 111 ? 110.300 29.097 4.613 1.00 19.64 111 LYS A N 1
ATOM 837 C CA . LYS A 1 111 ? 110.446 27.771 5.230 1.00 20.80 111 LYS A CA 1
ATOM 838 C C . LYS A 1 111 ? 109.440 26.756 4.827 1.00 26.52 111 LYS A C 1
ATOM 839 O O . LYS A 1 111 ? 109.755 25.548 4.859 1.00 27.14 111 LYS A O 1
ATOM 845 N N . SER A 1 112 ? 108.243 27.196 4.468 1.00 22.25 112 SER A N 1
ATOM 846 C C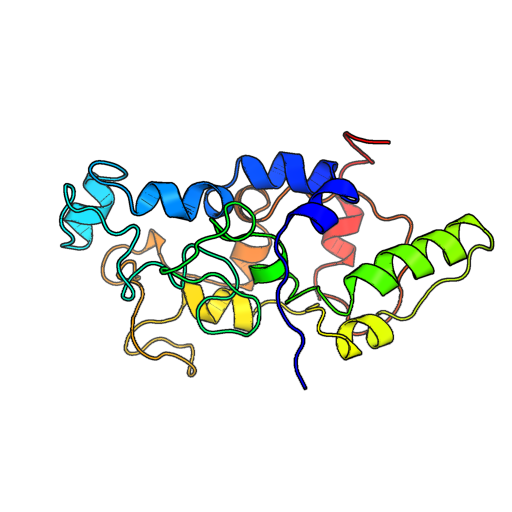A . SER A 1 112 ? 107.177 26.266 4.142 1.00 23.44 112 SER A CA 1
ATOM 847 C C . SER A 1 112 ? 106.235 26.628 3.055 1.00 23.78 112 SER A C 1
ATOM 848 O O . SER A 1 112 ? 105.237 25.928 2.851 1.00 23.60 112 SER A O 1
ATOM 851 N N . GLY A 1 113 ? 106.491 27.736 2.356 1.00 20.02 113 GLY A N 1
ATOM 852 C CA . GLY A 1 113 ? 105.631 28.132 1.260 1.00 21.92 113 GLY A CA 1
ATOM 853 C C . GLY A 1 113 ? 104.258 28.674 1.660 1.00 22.61 113 GLY A C 1
ATOM 854 O O . GLY A 1 113 ? 103.399 28.878 0.813 1.00 28.39 113 GLY A O 1
ATOM 855 N N . LYS A 1 114 ? 104.091 28.968 2.949 1.00 22.51 114 LYS A N 1
ATOM 856 C CA . LYS A 1 114 ? 102.821 29.444 3.476 1.00 21.06 114 LYS A CA 1
ATOM 857 C C . LYS A 1 114 ? 102.642 30.892 3.029 1.00 19.61 114 LYS A C 1
ATOM 858 O O . LYS A 1 114 ? 103.586 31.653 3.134 1.00 23.33 114 LYS A O 1
ATOM 864 N N . LYS A 1 115 ? 101.447 31.217 2.560 1.00 23.45 115 LYS A N 1
ATOM 865 C CA . LYS A 1 115 ? 101.143 32.595 2.148 1.00 21.77 115 LYS A CA 1
ATOM 866 C C . LYS A 1 115 ? 100.347 33.243 3.276 1.00 23.26 115 LYS A C 1
ATOM 867 O O . LYS A 1 115 ? 99.787 32.573 4.110 1.00 26.42 115 LYS A O 1
ATOM 873 N N . THR A 1 116 ? 100.273 34.576 3.284 1.00 20.34 116 THR A N 1
ATOM 874 C CA . THR A 1 116 ? 99.550 35.260 4.375 1.00 22.37 116 THR A CA 1
ATOM 875 C C . THR A 1 116 ? 98.564 36.210 3.732 1.00 24.81 116 THR A C 1
ATOM 876 O O . THR A 1 116 ? 98.892 36.822 2.734 1.00 23.44 116 THR A O 1
ATOM 880 N N . PRO A 1 117 ? 97.333 36.302 4.268 1.00 24.11 117 PRO A N 1
ATOM 881 C CA . PRO A 1 117 ? 96.362 37.217 3.671 1.00 24.90 117 PRO A CA 1
ATOM 882 C C . PRO A 1 117 ? 96.749 38.692 3.846 1.00 20.78 117 PRO A C 1
ATOM 883 O O . PRO A 1 117 ? 97.172 39.106 4.918 1.00 21.50 117 PRO A O 1
ATOM 887 N N . ARG A 1 118 ? 96.555 39.483 2.788 1.00 21.19 118 ARG A N 1
ATOM 888 C CA . ARG A 1 118 ? 96.808 40.934 2.900 1.00 22.72 118 ARG A CA 1
ATOM 889 C C . ARG A 1 118 ? 95.860 41.514 3.963 1.00 20.36 118 ARG A C 1
ATOM 890 O O . ARG A 1 118 ? 96.174 42.542 4.564 1.00 23.46 118 ARG A O 1
ATOM 898 N N . LYS A 1 119 ? 94.715 40.854 4.205 1.00 22.71 119 LYS A N 1
ATOM 899 C CA . LYS A 1 119 ? 93.798 41.366 5.236 1.00 28.41 119 LYS A CA 1
ATOM 900 C C . LYS A 1 119 ? 94.519 41.504 6.574 1.00 27.51 119 LYS A C 1
ATOM 901 O O . LYS A 1 119 ? 94.263 42.441 7.338 1.00 25.59 119 LYS A O 1
ATOM 907 N N . ASP A 1 120 ? 95.407 40.556 6.885 1.00 24.13 120 ASP A N 1
ATOM 908 C CA . ASP A 1 120 ? 96.152 40.615 8.133 1.00 23.22 120 ASP A CA 1
ATOM 909 C C . ASP A 1 120 ? 96.996 41.878 8.179 1.00 25.24 120 ASP A C 1
ATOM 910 O O . ASP A 1 120 ? 97.145 42.477 9.235 1.00 26.16 120 ASP A O 1
ATOM 915 N N . LEU A 1 121 ? 97.591 42.268 7.045 1.00 22.22 121 LEU A N 1
ATOM 916 C CA . LEU A 1 121 ? 98.408 43.491 6.986 1.00 19.84 121 LEU A CA 1
ATOM 917 C C . LEU A 1 121 ? 97.539 44.735 7.041 1.00 20.57 121 LEU A C 1
ATOM 918 O O . LEU A 1 121 ? 97.929 45.719 7.694 1.00 20.86 121 LEU A O 1
ATOM 923 N N . ALA A 1 122 ? 96.387 44.715 6.377 1.00 22.34 122 ALA A N 1
ATOM 924 C CA . ALA A 1 122 ? 95.514 45.902 6.394 1.00 20.30 122 ALA A CA 1
ATOM 925 C C . ALA A 1 122 ? 95.040 46.149 7.837 1.00 25.36 122 ALA A C 1
ATOM 926 O O . ALA A 1 122 ? 94.923 47.305 8.252 1.00 23.98 122 ALA A O 1
ATOM 928 N N . LYS A 1 123 ? 94.823 45.063 8.591 1.00 23.96 123 LYS A N 1
ATOM 929 C CA . LYS A 1 123 ? 94.371 45.205 9.975 1.00 27.75 123 LYS A CA 1
ATOM 930 C C . LYS A 1 123 ? 95.421 45.897 10.824 1.00 28.79 123 LYS A C 1
ATOM 931 O O . LYS A 1 123 ? 95.067 46.575 11.803 1.00 29.19 123 LYS A O 1
ATOM 937 N N . LYS A 1 124 ? 96.697 45.772 10.435 1.00 21.91 124 LYS A N 1
ATOM 938 C CA . LYS A 1 124 ? 97.799 46.342 11.155 1.00 21.77 124 LYS A CA 1
ATOM 939 C C . LYS A 1 124 ? 98.234 47.694 10.594 1.00 17.45 124 LYS A C 1
ATOM 940 O O . LYS A 1 124 ? 99.271 48.193 10.950 1.00 22.09 124 LYS A O 1
ATOM 946 N N . GLY A 1 125 ? 97.387 48.263 9.726 1.00 21.79 125 GLY A N 1
ATOM 9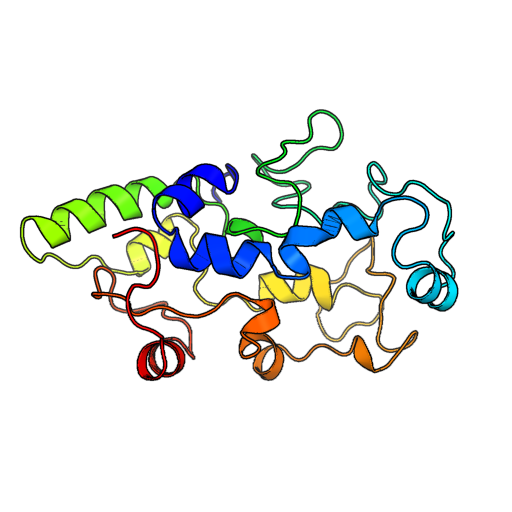47 C CA . GLY A 1 125 ? 97.623 49.588 9.206 1.00 21.59 125 GLY A CA 1
ATOM 948 C C . GLY A 1 125 ? 98.182 49.736 7.792 1.00 20.51 125 GLY A C 1
ATOM 949 O O . GLY A 1 125 ? 98.355 50.866 7.311 1.00 20.18 125 GLY A O 1
ATOM 950 N N . GLN A 1 126 ? 98.472 48.633 7.117 1.00 20.73 126 GLN A N 1
ATOM 951 C CA . GLN A 1 126 ? 99.076 48.827 5.784 1.00 18.26 126 GLN A CA 1
ATOM 952 C C . GLN A 1 126 ? 98.003 49.295 4.811 1.00 16.69 126 GLN A C 1
ATOM 953 O O . GLN A 1 126 ? 96.857 48.873 4.844 1.00 17.89 126 GLN A O 1
ATOM 959 N N . ASP A 1 127 ? 98.427 50.189 3.890 1.00 15.15 127 ASP A N 1
ATOM 960 C CA . ASP A 1 127 ? 97.525 50.764 2.899 1.00 14.88 127 ASP A CA 1
ATOM 961 C C . ASP A 1 127 ? 97.733 50.067 1.557 1.00 15.96 127 ASP A C 1
ATOM 962 O O . ASP A 1 127 ? 98.881 49.956 1.131 1.00 16.89 127 ASP A O 1
ATOM 967 N N . PHE A 1 128 ? 96.631 49.562 0.993 1.00 18.04 128 PHE A N 1
ATOM 968 C CA . PHE A 1 128 ? 96.665 48.956 -0.330 1.00 17.31 128 PHE A CA 1
ATOM 969 C C . PHE A 1 128 ? 95.825 49.718 -1.316 1.00 17.18 128 PHE A C 1
ATOM 970 O O . PHE A 1 128 ? 95.527 49.187 -2.381 1.00 20.85 128 PHE A O 1
ATOM 978 N N . HIS A 1 129 ? 95.441 50.972 -0.991 1.00 15.36 129 HIS A N 1
ATOM 979 C CA . HIS A 1 129 ? 94.564 51.728 -1.854 1.00 15.70 129 HIS A CA 1
ATOM 980 C C . HIS A 1 129 ? 95.235 53.047 -2.240 1.00 16.17 129 HIS A C 1
ATOM 981 O O . HIS A 1 129 ? 95.104 53.496 -3.397 1.00 15.93 129 HIS A O 1
ATOM 988 N N . PHE A 1 130 ? 95.902 53.666 -1.264 1.00 16.31 130 PHE A N 1
ATOM 989 C CA . PHE A 1 130 ? 96.708 54.877 -1.475 1.00 13.31 130 PHE A CA 1
ATOM 990 C C . PHE A 1 130 ? 96.073 56.248 -1.801 1.00 13.37 130 PHE A C 1
ATOM 991 O O . PHE A 1 130 ? 96.647 57.268 -1.417 1.00 14.98 130 PHE A O 1
ATOM 999 N N . GLU A 1 131 ? 94.947 56.245 -2.489 1.00 14.56 131 GLU A N 1
ATOM 1000 C CA . GLU A 1 131 ? 94.361 57.488 -2.964 1.00 16.19 131 GLU A CA 1
ATOM 1001 C C . GLU A 1 131 ? 94.166 58.553 -1.924 1.00 17.45 131 GLU A C 1
ATOM 1002 O O . GLU A 1 131 ? 94.571 59.695 -2.183 1.00 16.31 131 GLU A O 1
ATOM 1008 N N . GLU A 1 132 ? 93.587 58.197 -0.773 1.00 15.01 132 GLU A N 1
ATOM 1009 C CA . GLU A 1 132 ? 93.388 59.204 0.280 1.00 14.94 132 GLU A CA 1
ATOM 1010 C C . GLU A 1 132 ? 94.720 59.780 0.723 1.00 17.97 132 GLU A C 1
ATOM 1011 O O . GLU A 1 132 ? 94.842 60.998 0.904 1.00 16.76 132 GLU A O 1
ATOM 1017 N N . ARG A 1 133 ? 95.737 58.929 0.930 1.00 14.93 133 ARG A N 1
ATOM 1018 C CA . ARG A 1 133 ? 97.029 59.453 1.331 1.00 11.76 133 ARG A CA 1
ATOM 1019 C C . ARG A 1 133 ? 97.644 60.405 0.316 1.00 15.47 133 ARG A C 1
ATOM 1020 O O . ARG A 1 133 ? 98.161 61.469 0.691 1.00 15.35 133 ARG A O 1
ATOM 1028 N N . CYS A 1 134 ? 97.589 60.061 -0.972 1.00 14.39 134 CYS A N 1
ATOM 1029 C CA . CYS A 1 134 ? 98.194 60.950 -1.952 1.00 12.72 134 CYS A CA 1
ATOM 1030 C C . CYS A 1 134 ? 97.443 62.275 -1.965 1.00 12.87 134 CYS A C 1
ATOM 1031 O O . CYS A 1 134 ? 98.066 63.342 -2.040 1.00 14.04 134 CYS A O 1
ATOM 1034 N N . SER A 1 135 ? 96.122 62.146 -1.815 1.00 14.30 135 SER A N 1
ATOM 1035 C CA . SER A 1 135 ? 95.233 63.323 -1.877 1.00 12.51 135 SER A CA 1
ATOM 1036 C C . SER A 1 135 ? 95.448 64.267 -0.739 1.00 13.67 135 SER A C 1
ATOM 1037 O O . SER A 1 135 ? 95.327 65.503 -0.940 1.00 16.68 135 SER A O 1
ATOM 1040 N N . ALA A 1 136 ? 95.720 63.753 0.451 1.00 13.29 136 ALA A N 1
ATOM 1041 C CA . ALA A 1 136 ? 95.945 64.620 1.611 1.00 13.13 136 ALA A CA 1
ATOM 1042 C C . ALA A 1 136 ? 97.118 65.596 1.438 1.00 12.95 136 ALA A C 1
ATOM 1043 O O . ALA A 1 136 ? 97.193 66.630 2.116 1.00 14.05 136 ALA A O 1
ATOM 1045 N N . CYS A 1 137 ? 98.054 65.257 0.529 1.00 13.98 137 CYS A N 1
ATOM 1046 C CA . CYS A 1 137 ? 99.146 66.168 0.235 1.00 12.88 137 CYS A CA 1
ATOM 1047 C C . CYS A 1 137 ? 98.855 66.912 -1.111 1.00 15.91 137 CYS A C 1
ATOM 1048 O O . CYS A 1 137 ? 98.962 68.144 -1.182 1.00 16.45 137 CYS A O 1
ATOM 1051 N N . HIS A 1 138 ? 98.464 66.166 -2.142 1.00 15.34 138 HIS A N 1
ATOM 1052 C CA . HIS A 1 138 ? 98.349 66.744 -3.470 1.00 12.33 138 HIS A CA 1
ATOM 1053 C C . HIS A 1 138 ? 97.071 67.512 -3.778 1.00 14.46 138 HIS A C 1
ATOM 1054 O O . HIS A 1 138 ? 97.089 68.365 -4.667 1.00 18.13 138 HIS A O 1
ATOM 1061 N N . LEU A 1 139 ? 96.016 67.225 -3.049 1.00 12.09 139 LEU A N 1
ATOM 1062 C CA . LEU A 1 139 ? 94.716 67.876 -3.340 1.00 14.72 139 LEU A CA 1
ATOM 1063 C C . LEU A 1 139 ? 94.256 68.652 -2.133 1.00 15.64 139 LEU A C 1
ATOM 1064 O O . LEU A 1 139 ? 93.049 68.942 -1.985 1.00 16.13 139 LEU A O 1
ATOM 1069 N N . ASN A 1 140 ? 95.210 69.064 -1.285 1.00 14.28 140 ASN A N 1
ATOM 1070 C CA . ASN A 1 140 ? 94.848 69.772 -0.064 1.00 13.58 140 ASN A CA 1
ATOM 1071 C C . ASN A 1 140 ? 94.983 71.253 -0.296 1.00 12.86 140 ASN A C 1
ATOM 1072 O O . ASN A 1 140 ? 96.015 71.861 0.017 1.00 13.83 140 ASN A O 1
ATOM 1077 N N . TYR A 1 141 ? 93.937 71.812 -0.927 1.00 14.25 141 TYR A N 1
ATOM 1078 C CA . TYR A 1 141 ? 93.897 73.260 -1.188 1.00 16.61 141 TYR A CA 1
ATOM 1079 C C . TYR A 1 141 ? 92.476 73.715 -1.124 1.00 16.08 141 TYR A C 1
ATOM 1080 O O . TYR A 1 141 ? 91.554 72.918 -1.189 1.00 16.94 141 TYR A O 1
ATOM 1089 N N . GLU A 1 142 ? 92.314 75.041 -1.042 1.00 15.64 142 GLU A N 1
ATOM 1090 C CA . GLU A 1 142 ? 90.965 75.602 -0.913 1.00 18.05 142 GLU A CA 1
ATOM 1091 C C . GLU A 1 142 ? 90.109 75.303 -2.112 1.00 17.07 142 GLU A C 1
ATOM 1092 O O . GLU A 1 142 ? 90.531 75.547 -3.209 1.00 16.41 142 GLU A O 1
ATOM 1098 N N . GLY A 1 143 ? 88.907 7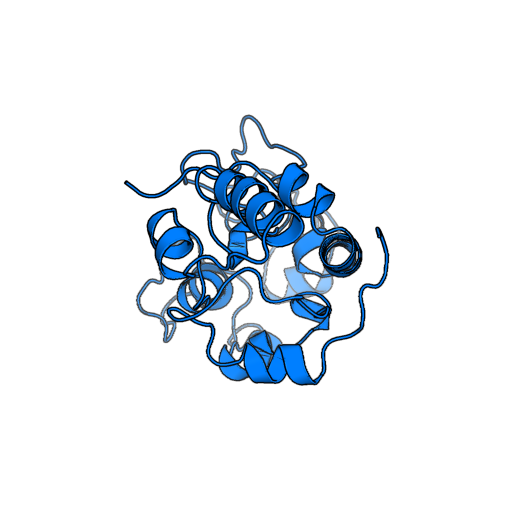4.792 -1.850 1.00 17.21 143 GLY A N 1
ATOM 1099 C CA . GLY A 1 143 ? 87.979 74.489 -2.922 1.00 19.66 143 GLY A CA 1
ATOM 1100 C C . GLY A 1 143 ? 88.359 73.289 -3.743 1.00 18.07 143 GLY A C 1
ATOM 1101 O O . GLY A 1 143 ? 87.844 73.042 -4.824 1.00 18.67 143 GLY A O 1
ATOM 1102 N N . SER A 1 144 ? 89.308 72.497 -3.231 1.00 16.57 144 SER A N 1
ATOM 1103 C CA . SER A 1 144 ? 89.674 71.315 -3.974 1.00 16.89 144 SER A CA 1
ATOM 1104 C C . SER A 1 144 ? 88.541 70.280 -4.089 1.00 18.72 144 SER A C 1
ATOM 1105 O O . SER A 1 144 ? 87.645 70.256 -3.270 1.00 20.36 144 SER A O 1
ATOM 1108 N N . PRO A 1 145 ? 88.597 69.447 -5.128 1.00 20.13 145 PRO A N 1
ATOM 1109 C CA . PRO A 1 145 ? 87.602 68.389 -5.338 1.00 20.45 145 PRO A CA 1
ATOM 1110 C C . PRO A 1 145 ? 87.638 67.374 -4.182 1.00 24.02 145 PRO A C 1
ATOM 1111 O O . PRO A 1 145 ? 86.648 66.672 -3.945 1.00 22.65 145 PRO A O 1
ATOM 1115 N N . TRP A 1 146 ? 88.769 67.297 -3.490 1.00 23.16 146 TRP A N 1
ATOM 1116 C CA . TRP A 1 146 ? 88.937 66.394 -2.369 1.00 21.35 146 TRP A CA 1
ATOM 1117 C C . TRP A 1 146 ? 88.331 67.022 -1.123 1.00 22.76 146 TRP A C 1
ATOM 1118 O O . TRP A 1 146 ? 88.779 68.090 -0.654 1.00 24.23 146 TRP A O 1
ATOM 1129 N N . LYS A 1 147 ? 87.343 66.346 -0.543 1.00 25.70 147 LYS A N 1
ATOM 1130 C CA . LYS A 1 147 ? 86.674 66.970 0.585 1.00 29.61 147 LYS A CA 1
ATOM 1131 C C . LYS A 1 147 ? 87.334 66.937 1.936 1.00 28.22 147 LYS A C 1
ATOM 1132 O O . LYS A 1 147 ? 86.798 67.487 2.911 1.00 29.58 147 LYS A O 1
ATOM 1138 N N . GLY A 1 148 ? 88.530 66.346 2.013 1.00 24.80 148 GLY A N 1
ATOM 1139 C CA . GLY A 1 148 ? 89.224 66.367 3.295 1.00 23.54 148 GLY A CA 1
ATOM 1140 C C . GLY A 1 148 ? 90.112 67.602 3.439 1.00 27.25 148 GLY A C 1
ATOM 1141 O O . GLY A 1 148 ? 90.777 67.785 4.457 1.00 25.22 148 GLY A O 1
ATOM 1142 N N . ALA A 1 149 ? 90.053 68.517 2.474 1.00 19.61 149 ALA A N 1
ATOM 1143 C CA . ALA A 1 149 ? 90.993 69.658 2.526 1.00 20.50 149 ALA A CA 1
ATOM 1144 C C . ALA A 1 149 ? 90.871 70.581 3.702 1.00 22.80 149 ALA A C 1
ATOM 1145 O O . ALA A 1 149 ? 89.755 70.978 4.058 1.00 24.95 149 ALA A O 1
ATOM 1147 N N . LYS A 1 150 ? 92.007 70.917 4.312 1.00 23.84 150 LYS A N 1
ATOM 1148 C CA . LYS A 1 150 ? 92.060 71.832 5.438 1.00 23.83 150 LYS A CA 1
ATOM 1149 C C . LYS A 1 150 ? 93.476 72.345 5.555 1.00 23.12 150 LYS A C 1
ATOM 1150 O O . LYS A 1 150 ? 94.440 71.643 5.212 1.00 21.79 150 LYS A O 1
ATOM 1156 N N . ALA A 1 151 ? 93.602 73.577 6.035 1.00 21.27 151 ALA A N 1
ATOM 1157 C CA . ALA A 1 151 ? 94.893 74.218 6.165 1.00 22.66 151 ALA A CA 1
ATOM 1158 C C . ALA A 1 151 ? 95.819 73.486 7.099 1.00 20.25 151 ALA A C 1
ATOM 1159 O O . ALA A 1 151 ? 95.370 72.788 8.021 1.00 22.36 151 ALA A O 1
ATOM 1161 N N . PRO A 1 152 ? 97.150 73.635 6.877 1.00 17.48 152 PRO A N 1
ATOM 1162 C CA . PRO A 1 152 ? 97.808 74.427 5.820 1.00 15.85 152 PRO A CA 1
ATOM 1163 C C . PRO A 1 152 ? 97.681 73.773 4.453 1.00 16.75 152 PRO A C 1
ATOM 1164 O O . PRO A 1 152 ? 97.746 72.560 4.305 1.00 16.09 152 PRO A O 1
ATOM 1168 N N . TYR A 1 153 ? 97.448 74.600 3.434 1.00 13.99 153 TYR A N 1
ATOM 1169 C CA . TYR A 1 153 ? 97.277 74.136 2.058 1.00 13.00 153 TYR A CA 1
ATOM 1170 C C . TYR A 1 153 ? 98.560 74.112 1.268 1.00 14.39 153 TYR A C 1
ATOM 1171 O O . TYR A 1 153 ? 99.522 74.842 1.595 1.00 15.50 153 TYR A O 1
ATOM 1180 N N . THR A 1 154 ? 98.578 73.285 0.216 1.00 13.53 154 THR A N 1
ATOM 1181 C CA . THR A 1 154 ? 99.738 73.296 -0.637 1.00 15.50 154 THR A CA 1
ATOM 1182 C C . THR A 1 154 ? 99.724 74.609 -1.446 1.00 15.13 154 THR A C 1
ATOM 1183 O O . THR A 1 154 ? 98.647 75.052 -1.932 1.00 15.50 154 THR A O 1
ATOM 1187 N N . PRO A 1 155 ? 100.879 75.280 -1.514 1.00 14.74 155 PRO A N 1
ATOM 1188 C CA . PRO A 1 155 ? 100.916 76.521 -2.313 1.00 13.62 155 PRO A CA 1
ATOM 1189 C C . PRO A 1 155 ? 100.892 76.212 -3.809 1.00 19.43 155 PRO A C 1
ATOM 1190 O O . PRO A 1 155 ? 100.756 77.142 -4.617 1.00 17.55 155 PRO A O 1
ATOM 1194 N N . PHE A 1 156 ? 101.129 74.943 -4.178 1.00 14.10 156 PHE A N 1
ATOM 1195 C CA . PHE A 1 156 ? 101.277 74.561 -5.606 1.00 14.12 156 PHE A CA 1
ATOM 1196 C C . PHE A 1 156 ? 100.027 73.939 -6.132 1.00 14.46 156 PHE A C 1
ATOM 1197 O O . PHE A 1 156 ? 99.842 72.722 -6.159 1.00 16.64 156 PHE A O 1
ATOM 1205 N N . THR A 1 157 ? 99.167 74.833 -6.641 1.00 16.76 157 THR A N 1
ATOM 1206 C CA . THR A 1 157 ? 97.843 74.415 -7.078 1.00 15.98 157 THR A CA 1
ATOM 1207 C C . THR A 1 157 ? 97.624 74.667 -8.558 1.00 13.43 157 THR A C 1
ATOM 1208 O O . THR A 1 157 ? 98.439 75.330 -9.192 1.00 15.44 157 THR A O 1
ATOM 1212 N N . PRO A 1 158 ? 96.552 74.100 -9.112 1.00 16.23 158 PRO A N 1
ATOM 1213 C CA . PRO A 1 158 ? 96.271 74.324 -10.558 1.00 17.01 158 PRO A CA 1
ATOM 1214 C C . PRO A 1 158 ? 96.183 75.792 -10.900 1.00 19.15 158 PRO A C 1
ATOM 1215 O O . PRO A 1 158 ? 96.506 76.180 -12.031 1.00 19.56 158 PRO A O 1
ATOM 1219 N N . GLU A 1 159 ? 95.737 76.634 -9.956 1.00 18.54 159 GLU A N 1
ATOM 1220 C CA . GLU A 1 159 ? 95.747 78.103 -10.231 1.00 17.07 159 GLU A CA 1
ATOM 1221 C C . GLU A 1 159 ? 97.140 78.621 -10.519 1.00 19.05 159 GLU A C 1
ATOM 1222 O O . GLU A 1 159 ? 97.353 79.485 -11.389 1.00 24.78 159 GLU A O 1
ATOM 1228 N N . VAL A 1 160 ? 98.125 78.178 -9.734 1.00 15.28 160 VAL A N 1
ATOM 1229 C CA . VAL A 1 160 ? 99.493 78.611 -9.921 1.00 15.39 160 VAL A CA 1
ATOM 1230 C C . VAL A 1 160 ? 100.015 78.124 -11.276 1.00 21.20 160 VAL A C 1
ATOM 1231 O O . VAL A 1 160 ? 100.607 78.910 -12.055 1.00 20.91 160 VAL A O 1
ATOM 1235 N N . ASP A 1 161 ? 99.787 76.832 -11.564 1.00 18.07 161 ASP A N 1
ATOM 1236 C CA . ASP A 1 161 ? 100.228 76.241 -12.803 1.00 17.40 161 ASP A CA 1
ATOM 1237 C C . ASP A 1 161 ? 99.480 74.924 -13.024 1.00 17.20 161 ASP A C 1
ATOM 1238 O O . ASP A 1 161 ? 99.347 74.109 -12.117 1.00 15.79 161 ASP A O 1
ATOM 1243 N N . ALA A 1 162 ? 99.042 74.697 -14.248 1.00 20.78 162 ALA A N 1
ATOM 1244 C CA . ALA A 1 162 ? 98.285 73.486 -14.575 1.00 18.59 162 ALA A CA 1
ATOM 1245 C C . ALA A 1 162 ? 99.082 72.204 -14.355 1.00 19.86 162 ALA A C 1
ATOM 1246 O O . ALA A 1 162 ? 98.497 71.135 -14.250 1.00 17.91 162 ALA A O 1
ATOM 1248 N N . LYS A 1 163 ? 100.392 72.332 -14.282 1.00 19.19 163 LYS A N 1
ATOM 1249 C CA . LYS A 1 163 ? 101.222 71.169 -14.030 1.00 18.74 163 LYS A CA 1
ATOM 1250 C C . LYS A 1 163 ? 101.013 70.606 -12.642 1.00 17.06 163 LYS A C 1
ATOM 1251 O O . LYS A 1 163 ? 101.358 69.453 -12.412 1.00 21.03 163 LYS A O 1
ATOM 1257 N N . TYR A 1 164 ? 100.355 71.351 -11.758 1.00 17.30 164 TYR A N 1
ATOM 1258 C CA . TYR A 1 164 ? 100.076 70.840 -10.390 1.00 16.29 164 TYR A CA 1
ATOM 1259 C C . TYR A 1 164 ? 98.697 70.127 -10.305 1.00 19.85 164 TYR A C 1
ATOM 1260 O O . TYR A 1 164 ? 98.238 69.777 -9.196 1.00 21.09 164 TYR A O 1
ATOM 1269 N N . THR A 1 165 ? 98.003 69.955 -11.447 1.00 16.22 165 THR A N 1
ATOM 1270 C CA . THR A 1 165 ? 96.758 69.228 -11.455 1.00 17.74 165 THR A CA 1
ATOM 1271 C C . THR A 1 165 ? 97.131 67.748 -11.145 1.00 16.38 165 THR A C 1
ATOM 1272 O O . THR A 1 165 ? 98.088 67.184 -11.739 1.00 21.29 165 THR A O 1
ATOM 1276 N N . PHE A 1 166 ? 96.328 67.150 -10.281 1.00 16.29 166 PHE A N 1
ATOM 1277 C CA . PHE A 1 166 ? 96.605 65.814 -9.792 1.00 16.82 166 PHE A CA 1
ATOM 1278 C C . PHE A 1 166 ? 95.497 64.859 -10.062 1.00 16.52 166 PHE A C 1
ATOM 1279 O O . PHE A 1 166 ? 94.379 65.062 -9.603 1.00 20.05 166 PHE A O 1
ATOM 1287 N N . LYS A 1 167 ? 95.824 63.786 -10.764 1.00 16.33 167 LYS A N 1
ATOM 1288 C CA . LYS A 1 167 ? 94.808 62.791 -11.076 1.00 16.89 167 LYS A CA 1
ATOM 1289 C C . LYS A 1 167 ? 95.411 61.460 -10.599 1.00 16.82 167 LYS A C 1
ATOM 1290 O O . LYS A 1 167 ? 96.369 60.960 -11.192 1.00 17.56 167 LYS A O 1
ATOM 1296 N N . PHE A 1 168 ? 94.855 60.928 -9.524 1.00 16.44 168 PHE A N 1
ATOM 1297 C CA . PHE A 1 168 ? 95.434 59.722 -8.958 1.00 19.54 168 PHE A CA 1
ATOM 1298 C C . PHE A 1 168 ? 95.663 58.587 -9.944 1.00 16.06 168 PHE A C 1
ATOM 1299 O O . PHE A 1 168 ? 96.757 58.015 -9.980 1.00 15.37 168 PHE A O 1
ATOM 1307 N N . ASP A 1 169 ? 94.648 58.270 -10.735 1.00 17.47 169 ASP A N 1
ATOM 1308 C CA . ASP A 1 169 ? 94.788 57.107 -11.597 1.00 21.33 169 ASP A CA 1
ATOM 1309 C C . ASP A 1 169 ? 95.914 57.240 -12.599 1.00 21.72 169 ASP A C 1
ATOM 1310 O O . ASP A 1 169 ? 96.418 56.236 -13.116 1.00 23.65 169 ASP A O 1
ATOM 1315 N N . GLU A 1 170 ? 96.274 58.477 -12.932 1.00 19.41 170 GLU A N 1
ATOM 1316 C CA . GLU A 1 170 ? 97.379 58.721 -13.842 1.00 19.26 170 GLU A CA 1
ATOM 1317 C C . GLU A 1 170 ? 98.711 58.772 -13.125 1.00 18.67 170 GLU A C 1
ATOM 1318 O O . GLU A 1 170 ? 99.666 58.111 -13.492 1.00 19.74 170 GLU A O 1
ATOM 1324 N N . MET A 1 171 ? 98.758 59.559 -12.058 1.00 16.67 171 MET A N 1
ATOM 1325 C CA . MET A 1 171 ? 100.012 59.739 -11.418 1.00 16.28 171 MET A CA 1
ATOM 1326 C C . MET A 1 171 ? 100.532 58.568 -10.612 1.00 13.61 171 MET A C 1
ATOM 1327 O O . MET A 1 171 ? 101.722 58.490 -10.429 1.00 15.57 171 MET A O 1
ATOM 1332 N N . VAL A 1 172 ? 99.637 57.689 -10.182 1.00 14.48 172 VAL A N 1
ATOM 1333 C CA . VAL A 1 172 ? 100.143 56.496 -9.447 1.00 13.72 172 VAL A CA 1
ATOM 1334 C C . VAL A 1 172 ? 100.840 55.551 -10.400 1.00 16.01 172 VAL A C 1
ATOM 1335 O O . VAL A 1 172 ? 101.552 54.644 -9.946 1.00 16.85 172 VAL A O 1
ATOM 1339 N N . LYS A 1 173 ? 100.715 55.826 -11.700 1.00 15.32 173 LYS A N 1
ATOM 1340 C CA . LYS A 1 173 ? 101.388 54.980 -12.693 1.00 15.89 173 LYS A CA 1
ATOM 1341 C C . LYS A 1 173 ? 102.635 55.624 -13.207 1.00 20.09 173 LYS A C 1
ATOM 1342 O O . LYS A 1 173 ? 103.185 55.186 -14.192 1.00 22.32 173 LYS A O 1
ATOM 1348 N N . GLU A 1 174 ? 103.117 56.669 -12.543 1.00 15.06 174 GLU A N 1
ATOM 1349 C CA . GLU A 1 174 ? 104.370 57.316 -12.919 1.00 17.70 174 GLU A CA 1
ATOM 1350 C C . GLU A 1 174 ? 105.450 56.708 -12.048 1.00 20.11 174 GLU A C 1
ATOM 1351 O O . GLU A 1 174 ? 105.587 57.091 -10.866 1.00 19.39 174 GLU A O 1
ATOM 1357 N N . VAL A 1 175 ? 106.224 55.761 -12.598 1.00 19.75 175 VAL A N 1
ATOM 1358 C CA . VAL A 1 175 ? 107.258 55.096 -11.757 1.00 17.37 175 VAL A CA 1
ATOM 1359 C C . VAL A 1 175 ? 108.312 56.051 -11.306 1.00 19.94 175 VAL A C 1
ATOM 1360 O O . VAL A 1 175 ? 108.862 55.902 -10.204 1.00 25.11 175 VAL A O 1
ATOM 1364 N N . LYS A 1 176 ? 108.607 57.065 -12.105 1.00 21.05 176 LYS A N 1
ATOM 1365 C CA . LYS A 1 176 ? 109.645 57.998 -11.666 1.00 22.22 176 LYS A CA 1
ATOM 1366 C C . LYS A 1 176 ? 109.179 58.845 -10.521 1.00 20.28 176 LYS A C 1
ATOM 1367 O O . LYS A 1 176 ? 109.986 59.598 -9.976 1.00 24.11 176 LYS A O 1
ATOM 1373 N N . ALA A 1 177 ? 107.902 58.785 -10.179 1.00 18.16 177 ALA A N 1
ATOM 1374 C CA . ALA A 1 177 ? 107.424 59.537 -9.046 1.00 17.11 177 ALA A CA 1
ATOM 1375 C C . ALA A 1 177 ? 107.111 58.636 -7.826 1.00 20.91 177 ALA A C 1
ATOM 1376 O O . ALA A 1 177 ? 107.002 59.161 -6.723 1.00 20.98 177 ALA A O 1
ATOM 1378 N N . MET A 1 178 ? 106.999 57.319 -8.049 1.00 18.29 178 MET A N 1
ATOM 1379 C CA . MET A 1 178 ? 106.745 56.357 -6.967 1.00 18.21 178 MET A CA 1
ATOM 1380 C C . MET A 1 178 ? 108.153 55.739 -6.661 1.00 17.30 178 MET A C 1
ATOM 1381 O O . MET A 1 178 ? 108.881 56.133 -5.765 1.00 18.50 178 MET A O 1
ATOM 1386 N N . HIS A 1 179 ? 108.452 54.688 -7.424 1.00 16.15 179 HIS A N 1
ATOM 1387 C CA . HIS A 1 179 ? 109.743 53.998 -7.446 1.00 15.46 179 HIS A CA 1
ATOM 1388 C C . HIS A 1 179 ? 109.465 52.887 -8.472 1.00 17.38 179 HIS A C 1
ATOM 1389 O O . HIS A 1 179 ? 108.332 52.563 -8.769 1.00 17.85 179 HIS A O 1
ATOM 1396 N N . GLU A 1 180 ? 110.516 52.387 -9.049 1.00 17.69 180 GLU A N 1
ATOM 1397 C CA . GLU A 1 180 ? 110.361 51.283 -9.978 1.00 23.29 180 GLU A CA 1
ATOM 1398 C C . GLU A 1 180 ? 109.705 50.136 -9.227 1.00 19.19 180 GLU A C 1
ATOM 1399 O O . GLU A 1 180 ? 109.907 49.985 -7.990 1.00 18.75 180 GLU A O 1
ATOM 1405 N N . HIS A 1 181 ? 109.001 49.287 -9.989 1.00 18.51 181 HIS A N 1
ATOM 1406 C CA . HIS A 1 181 ? 108.300 48.129 -9.445 1.00 16.09 181 HIS A CA 1
ATOM 1407 C C . HIS A 1 181 ? 109.110 46.883 -9.758 1.00 22.88 181 HIS A C 1
ATOM 1408 O O . HIS A 1 181 ? 109.622 46.714 -10.876 1.00 23.52 181 HIS A O 1
ATOM 1415 N N . TYR A 1 182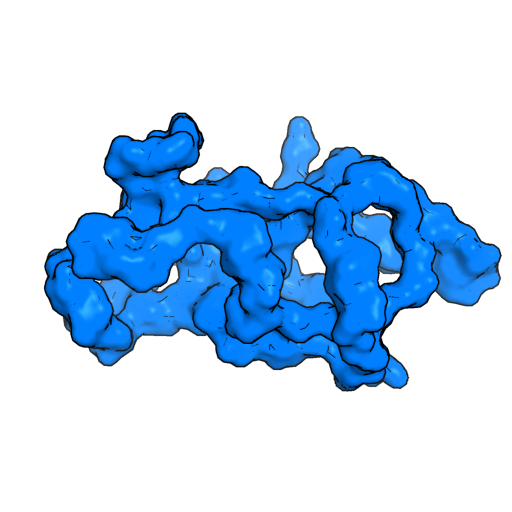 ? 109.340 46.112 -8.717 1.00 19.64 182 TYR A N 1
ATOM 1416 C CA . TYR A 1 182 ? 110.112 44.867 -8.815 1.00 21.02 182 TYR A CA 1
ATOM 1417 C C . TYR A 1 182 ? 109.202 43.687 -8.514 1.00 19.23 182 TYR A C 1
ATOM 1418 O O . TYR A 1 182 ? 108.204 43.754 -7.789 1.00 18.47 182 TYR A O 1
ATOM 1427 N N . LYS A 1 183 ? 109.548 42.557 -9.128 1.00 23.29 183 LYS A N 1
ATOM 1428 C CA . LYS A 1 183 ? 108.753 41.329 -9.011 1.00 23.03 183 LYS A CA 1
ATOM 1429 C C . LYS A 1 183 ? 108.686 40.748 -7.597 1.00 22.05 183 LYS A C 1
ATOM 1430 O O . LYS A 1 183 ? 109.737 40.631 -6.955 1.00 26.70 183 LYS A O 1
ATOM 1436 N N . LEU A 1 184 ? 107.470 40.415 -7.155 1.00 16.95 184 LEU A N 1
ATOM 1437 C CA . LEU A 1 184 ? 107.222 39.818 -5.849 1.00 20.58 184 LEU A CA 1
ATOM 1438 C C . LEU A 1 184 ? 107.077 38.296 -6.031 1.00 26.73 184 LEU A C 1
ATOM 1439 O O . LEU A 1 184 ? 106.570 37.834 -7.063 1.00 23.38 184 LEU A O 1
ATOM 1444 N N . GLU A 1 185 ? 107.533 37.541 -5.033 1.00 24.26 185 GLU A N 1
ATOM 1445 C CA . GLU A 1 185 ? 107.340 36.072 -5.060 1.00 25.66 185 GLU A CA 1
ATOM 1446 C C . GLU A 1 185 ? 105.883 35.736 -4.755 1.00 28.46 185 GLU A C 1
ATOM 1447 O O . GLU A 1 185 ? 105.339 34.715 -5.223 1.00 31.29 185 GLU A O 1
ATOM 1453 N N . GLY A 1 186 ? 105.223 36.574 -3.963 1.00 25.61 186 GLY A N 1
ATOM 1454 C CA . GLY A 1 186 ? 103.825 36.349 -3.678 1.00 25.51 186 GLY A CA 1
ATOM 1455 C C . GLY A 1 186 ? 103.510 35.844 -2.285 1.00 27.24 186 GLY A C 1
ATOM 1456 O O . GLY A 1 186 ? 102.585 35.049 -2.099 1.00 28.87 186 GLY A O 1
ATOM 1457 N N . VAL A 1 187 ? 104.280 36.296 -1.309 1.00 24.04 187 VAL A N 1
ATOM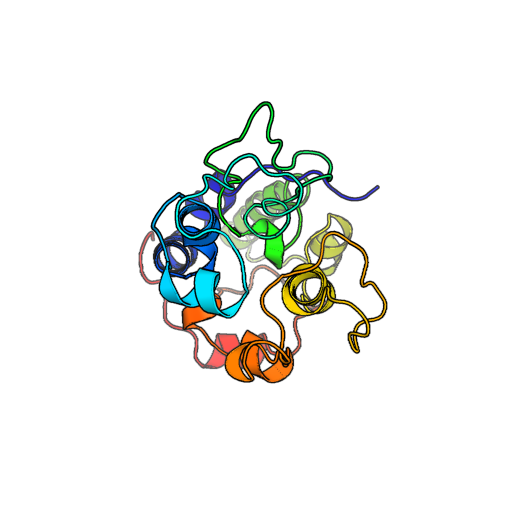 1458 C CA . VAL A 1 187 ? 104.080 35.922 0.087 1.00 19.18 187 VAL A CA 1
ATOM 1459 C C . VAL A 1 187 ? 102.659 36.327 0.481 1.00 21.52 187 VAL A C 1
ATOM 1460 O O . VAL A 1 187 ? 101.964 35.584 1.164 1.00 22.12 187 VAL A O 1
ATOM 1464 N N . PHE A 1 188 ? 102.191 37.524 0.089 1.00 18.75 188 PHE A N 1
ATOM 1465 C CA . PHE A 1 188 ? 100.853 37.933 0.484 1.00 20.54 188 PHE A CA 1
ATOM 1466 C C . PHE A 1 188 ? 99.849 37.706 -0.592 1.00 25.29 188 PHE A C 1
ATOM 1467 O O . PHE A 1 188 ? 100.187 37.815 -1.773 1.00 25.74 188 PHE A O 1
ATOM 1475 N N . GLU A 1 189 ? 98.612 37.395 -0.204 1.00 24.29 189 GLU A N 1
ATOM 1476 C CA . GLU A 1 189 ? 97.563 37.140 -1.173 1.00 27.00 189 GLU A CA 1
ATOM 1477 C C . GLU A 1 189 ? 96.203 37.688 -0.784 1.00 24.76 189 GLU A C 1
ATOM 1478 O O . GLU A 1 189 ? 95.973 38.055 0.363 1.00 26.02 189 GLU A O 1
ATOM 1484 N N . GLY A 1 190 ? 95.319 37.791 -1.773 1.00 22.40 190 GLY A N 1
ATOM 1485 C CA . GLY A 1 190 ? 93.965 38.233 -1.536 1.00 25.27 190 GLY A CA 1
ATOM 1486 C C . GLY A 1 190 ? 93.766 39.714 -1.292 1.00 25.46 190 GLY A C 1
ATOM 1487 O O . GLY A 1 190 ? 94.694 40.503 -1.475 1.00 22.90 190 GLY A O 1
ATOM 1488 N N . GLU A 1 191 ? 92.532 40.063 -0.918 1.00 25.09 191 GLU A N 1
ATOM 1489 C CA . GLU A 1 191 ? 92.150 41.452 -0.673 1.00 27.50 191 GLU A CA 1
ATOM 1490 C C . GLU A 1 191 ? 92.378 41.922 0.751 1.00 26.57 191 GLU A C 1
ATOM 1491 O O . GLU A 1 191 ? 92.445 41.125 1.688 1.00 26.47 191 GLU A O 1
ATOM 1497 N N . PRO A 1 192 ? 92.533 43.233 0.951 1.00 26.19 192 PRO A N 1
ATOM 1498 C CA . PRO A 1 192 ? 92.506 44.281 -0.076 1.00 24.70 192 PRO A CA 1
ATOM 1499 C C . PRO A 1 192 ? 93.786 44.314 -0.892 1.00 19.76 192 PRO A C 1
ATOM 1500 O O . PRO A 1 192 ? 94.897 44.324 -0.373 1.00 23.22 192 PRO A O 1
ATOM 1504 N N . LYS A 1 193 ? 93.593 44.346 -2.203 1.00 22.84 193 LYS A N 1
ATOM 1505 C CA . LYS A 1 193 ? 94.687 44.337 -3.164 1.00 21.97 193 LYS A CA 1
ATOM 1506 C C . LYS A 1 193 ? 94.569 45.604 -4.020 1.00 18.54 193 LYS A C 1
ATOM 1507 O O . LYS A 1 193 ? 93.505 45.945 -4.486 1.00 21.78 193 LYS A O 1
ATOM 1513 N N . PHE A 1 194 ? 95.690 46.278 -4.179 1.00 19.71 194 PHE A N 1
ATOM 1514 C CA . PHE A 1 194 ? 95.700 47.510 -4.990 1.00 18.00 194 PHE A CA 1
ATOM 1515 C C . PHE A 1 194 ? 95.211 47.192 -6.399 1.00 18.18 194 PHE A C 1
ATOM 1516 O O . PHE A 1 194 ? 95.657 46.203 -7.007 1.00 18.76 194 PHE A O 1
ATOM 1524 N N . LYS A 1 195 ? 94.295 48.026 -6.902 1.00 17.45 195 LYS A N 1
ATOM 1525 C CA . LYS A 1 195 ? 93.704 47.847 -8.229 1.00 18.15 195 LYS A CA 1
ATOM 1526 C C . LYS A 1 195 ? 94.650 47.694 -9.366 1.00 17.44 195 LYS A C 1
ATOM 1527 O O . LYS A 1 195 ? 94.276 47.088 -10.408 1.00 24.01 195 LYS A O 1
ATOM 1533 N N . PHE A 1 196 ? 95.864 48.231 -9.245 1.00 16.33 196 PHE A N 1
ATOM 1534 C CA . PHE A 1 196 ? 96.839 48.095 -10.331 1.00 17.50 196 PHE A CA 1
ATOM 1535 C C . PHE A 1 196 ? 97.962 47.144 -9.994 1.00 16.09 196 PHE A C 1
ATOM 1536 O O . PHE A 1 196 ? 98.967 47.082 -10.675 1.00 17.50 196 PHE A O 1
ATOM 1544 N N . HIS A 1 197 ? 97.831 46.405 -8.888 1.00 16.01 197 HIS A N 1
ATOM 1545 C CA . HIS A 1 197 ? 98.903 45.484 -8.490 1.00 15.09 197 HIS A CA 1
ATOM 1546 C C . HIS A 1 197 ? 99.300 44.429 -9.581 1.00 13.79 197 HIS A C 1
ATOM 1547 O O . HIS A 1 197 ? 100.471 44.260 -9.876 1.00 16.42 197 HIS A O 1
ATOM 1554 N N . ASP A 1 198 ? 98.301 43.762 -10.139 1.00 22.73 198 ASP A N 1
ATOM 1555 C CA . ASP A 1 198 ? 98.635 42.744 -11.139 1.00 23.21 198 ASP A CA 1
ATOM 1556 C C . ASP A 1 198 ? 99.259 43.383 -12.352 1.00 19.26 198 ASP A C 1
ATOM 1557 O O . ASP A 1 198 ? 100.245 42.863 -12.912 1.00 20.97 198 ASP A O 1
ATOM 1562 N N . GLU A 1 199 ? 98.711 44.550 -12.738 1.00 19.46 199 GLU A N 1
ATOM 1563 C CA . GLU A 1 199 ? 99.330 45.268 -13.866 1.00 19.68 199 GLU A CA 1
ATOM 1564 C C . GLU A 1 199 ? 100.797 45.629 -13.569 1.00 17.99 199 GLU A C 1
ATOM 1565 O O . GLU A 1 199 ? 101.730 45.458 -14.361 1.00 18.23 199 GLU A O 1
ATOM 1571 N N . PHE A 1 200 ? 101.056 46.173 -12.372 1.00 16.91 200 PHE A N 1
ATOM 1572 C CA . PHE A 1 200 ? 102.405 46.572 -12.025 1.00 15.34 200 PHE A CA 1
ATOM 1573 C C . PHE A 1 200 ? 103.369 45.364 -11.914 1.00 17.04 200 PHE A C 1
ATOM 1574 O O . PHE A 1 200 ? 104.548 45.444 -12.279 1.00 17.64 200 PHE A O 1
ATOM 1582 N N . GLN A 1 201 ? 102.807 44.234 -11.449 1.00 19.54 201 GLN A N 1
ATOM 1583 C CA . GLN A 1 201 ? 103.657 43.086 -11.298 1.00 18.32 201 GLN A CA 1
ATOM 1584 C C . GLN A 1 201 ? 103.944 42.443 -12.653 1.00 20.04 201 GLN A C 1
ATOM 1585 O O . GLN A 1 201 ? 105.048 41.944 -12.847 1.00 20.14 201 GLN A O 1
ATOM 1591 N N . ALA A 1 202 ? 102.967 42.525 -13.548 1.00 19.50 202 ALA A N 1
ATOM 1592 C CA . ALA A 1 202 ? 103.135 41.913 -14.893 1.00 20.49 202 ALA A CA 1
ATOM 1593 C C . ALA A 1 202 ? 104.281 42.582 -15.666 1.00 24.53 202 ALA A C 1
ATOM 1594 O O . ALA A 1 202 ? 104.999 41.908 -16.424 1.00 25.72 202 ALA A O 1
ATOM 1596 N N . SER A 1 203 ? 104.524 43.884 -15.453 1.00 20.66 203 SER A N 1
ATOM 1597 C CA . SER A 1 203 ? 105.635 44.517 -16.145 1.00 25.55 203 SER A CA 1
ATOM 1598 C C . SER A 1 203 ? 106.772 44.898 -15.196 1.00 27.13 203 SER A C 1
ATOM 1599 O O . SER A 1 203 ? 107.687 45.641 -15.549 1.00 27.97 203 SER A O 1
ATOM 1602 N N . ALA A 1 204 ? 106.740 44.345 -13.986 1.00 22.56 204 ALA A N 1
ATOM 1603 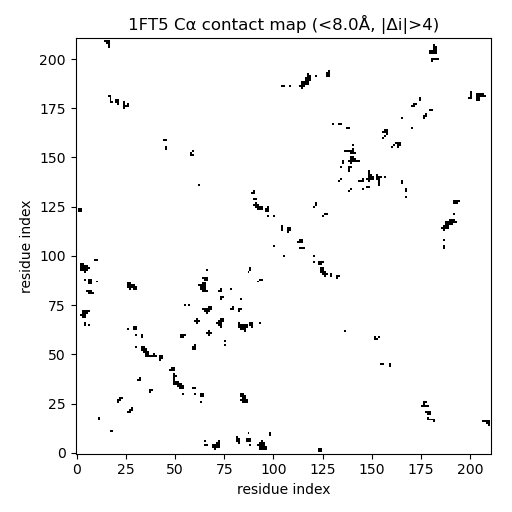C CA . ALA A 1 204 ? 107.781 44.637 -13.033 1.00 26.26 204 ALA A CA 1
ATOM 1604 C C . ALA A 1 204 ? 109.137 44.089 -13.444 1.00 28.19 204 ALA A C 1
ATOM 1605 O O . ALA A 1 204 ? 109.213 43.090 -14.163 1.00 27.48 204 ALA A O 1
ATOM 1607 N N . LYS A 1 205 ? 110.194 44.737 -12.968 1.00 28.28 205 LYS A N 1
ATOM 1608 C CA . LYS A 1 205 ? 111.576 44.336 -13.221 1.00 30.72 205 LYS A CA 1
ATOM 1609 C C . LYS A 1 205 ? 111.938 43.188 -12.285 1.00 36.74 205 LYS A C 1
ATOM 1610 O O . LYS A 1 205 ? 111.322 43.000 -11.232 1.00 32.30 205 LYS A O 1
ATOM 1616 N N . PRO A 1 206 ? 112.960 42.400 -12.641 1.00 40.13 206 PRO A N 1
ATOM 1617 C CA . PRO A 1 206 ? 113.319 41.299 -11.738 1.00 42.63 206 PRO A CA 1
ATOM 1618 C C . PRO A 1 206 ? 114.144 41.812 -10.551 1.00 45.80 206 PRO A C 1
ATOM 1619 O O . PRO A 1 206 ? 114.733 42.883 -10.619 1.00 46.22 206 PRO A O 1
ATOM 1623 N N . ALA A 1 207 ? 114.184 41.037 -9.470 1.00 52.19 207 ALA A N 1
ATOM 1624 C CA . ALA A 1 207 ? 114.932 41.398 -8.254 1.00 56.56 207 ALA A CA 1
ATOM 1625 C C . ALA A 1 207 ? 116.279 42.073 -8.524 1.00 59.90 207 ALA A C 1
ATOM 1626 O O . ALA A 1 207 ? 117.321 41.413 -8.533 1.00 60.31 207 ALA A O 1
ATOM 1628 N N . LYS A 1 208 ? 116.254 43.390 -8.726 1.00 63.17 208 LYS A N 1
ATOM 1629 C CA . LYS A 1 208 ? 117.474 44.153 -8.998 1.00 66.94 208 LYS A CA 1
ATOM 1630 C C . LYS A 1 208 ? 118.019 44.870 -7.761 1.00 69.19 208 LYS A C 1
ATOM 1631 O O . LYS A 1 208 ? 117.376 45.771 -7.225 1.00 70.67 208 LYS A O 1
ATOM 1637 N N . LYS A 1 209 ? 119.212 44.467 -7.329 1.00 71.64 209 LYS A N 1
ATOM 1638 C CA . LYS A 1 209 ? 119.891 45.044 -6.162 1.00 74.38 209 LYS A CA 1
ATOM 1639 C C . LYS A 1 209 ? 119.466 44.425 -4.827 1.00 75.69 209 LYS A C 1
ATOM 1640 O O . LYS A 1 209 ? 118.277 44.335 -4.512 1.00 75.76 209 LYS A O 1
ATOM 1646 N N . GLY A 1 210 ? 120.460 43.993 -4.053 1.00 77.04 210 GLY A N 1
ATOM 1647 C CA . GLY A 1 210 ? 120.203 43.384 -2.761 1.00 78.02 210 GLY A CA 1
ATOM 1648 C C . GLY A 1 210 ? 120.517 41.897 -2.732 1.00 79.29 210 GLY A C 1
ATOM 1649 O O . GLY A 1 210 ? 121.627 41.480 -2.384 1.00 79.00 210 GLY A O 1
ATOM 1650 N N . LYS A 1 211 ? 119.529 41.090 -3.107 1.00 79.85 211 LYS A N 1
ATOM 1651 C CA . LYS A 1 211 ? 119.684 39.640 -3.114 1.00 80.42 211 LYS A CA 1
ATOM 1652 C C . LYS A 1 211 ? 119.470 39.043 -4.512 1.00 80.52 211 LYS A C 1
ATOM 1653 O O . LYS A 1 211 ? 120.274 38.161 -4.903 1.00 79.71 211 LYS A O 1
#